Protein AF-A0A150G7B5-F1 (afdb_monomer_lite)

pLDDT: mean 77.83, std 23.96, range [27.83, 98.5]

Sequence (349 aa):
MTTLYPPGYVVLAESHPAGSPLPASVLSRITSVTASMSELVHKVAMICPLNVKRLLATNMEVHAMVPVPDQHWARVLAVLTLSEQQRKDLLGARERFLAKFETVVQ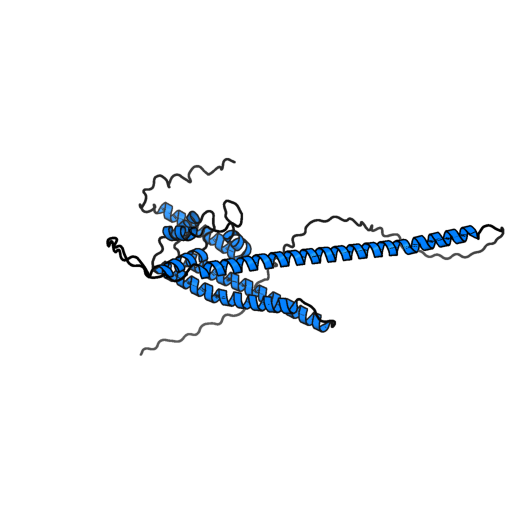ERTALVSALSQQAIPRYRVYADICSSSLAAHEAGDRLRANLQREHNINMEFVVFVFRGVLDLLQIAKAAVHSYPYYPDVLAMSNVLHAQTAGGGGGATGGSSTPQPSVSGGAPPASQAQQQQQQQQQQLMSALQQQQQQQLQQMQQQQHQQQQMQQQMQLQQLSPQAQQQMQQQQQMQFGGSGGILAGTASGGMCTPATASPGMYGMGSGGGGMMGMGGGAYGGGMYGGGGTPSMMDSGMMDG

Structure (mmCIF, N/CA/C/O backbone):
data_AF-A0A150G7B5-F1
#
_entry.id   AF-A0A150G7B5-F1
#
loop_
_atom_site.group_PDB
_atom_site.id
_atom_site.type_symbol
_atom_site.label_atom_id
_atom_site.label_alt_id
_atom_site.label_comp_id
_atom_site.label_asym_id
_atom_site.label_entity_id
_atom_site.label_seq_id
_atom_site.pdbx_PDB_ins_code
_atom_site.Cartn_x
_atom_site.Cartn_y
_atom_site.Cartn_z
_atom_site.occupancy
_atom_site.B_iso_or_equiv
_atom_site.auth_seq_id
_atom_site.auth_comp_id
_atom_site.auth_asym_id
_atom_site.auth_atom_id
_atom_site.pdbx_PDB_model_num
ATOM 1 N N . MET A 1 1 ? 4.380 -26.311 24.711 1.00 38.53 1 MET A N 1
ATOM 2 C CA . MET A 1 1 ? 4.663 -24.861 24.730 1.00 38.53 1 MET A CA 1
ATOM 3 C C . MET A 1 1 ? 3.626 -24.199 25.619 1.00 38.53 1 MET A C 1
ATOM 5 O O . MET A 1 1 ? 2.545 -23.869 25.160 1.00 38.53 1 MET A O 1
ATOM 9 N N . THR A 1 2 ? 3.919 -24.111 26.911 1.00 39.09 2 THR A N 1
ATOM 10 C CA . THR A 1 2 ? 3.062 -23.477 27.917 1.00 39.09 2 THR A CA 1
ATOM 11 C C . THR A 1 2 ? 3.557 -22.045 28.036 1.00 39.09 2 THR A C 1
ATOM 13 O O . THR A 1 2 ? 4.629 -21.800 28.586 1.00 39.09 2 THR A O 1
ATOM 16 N N . THR A 1 3 ? 2.866 -21.107 27.400 1.00 48.19 3 THR A N 1
ATOM 17 C CA . THR A 1 3 ? 3.223 -19.688 27.432 1.00 48.19 3 THR A CA 1
ATOM 18 C C . THR A 1 3 ? 3.099 -19.167 28.861 1.00 48.19 3 THR A C 1
ATOM 20 O O . THR A 1 3 ? 1.995 -19.009 29.381 1.00 48.19 3 THR A O 1
ATOM 23 N N . LEU A 1 4 ? 4.251 -18.924 29.490 1.00 39.84 4 LEU A N 1
ATOM 24 C CA . LEU A 1 4 ? 4.419 -18.159 30.723 1.00 39.84 4 LEU A CA 1
ATOM 25 C C . LEU A 1 4 ? 3.981 -16.711 30.468 1.00 39.84 4 LEU A C 1
ATOM 27 O O . LEU A 1 4 ? 4.803 -15.833 30.216 1.00 39.84 4 LEU A O 1
ATOM 31 N N . TYR A 1 5 ? 2.676 -16.458 30.502 1.00 39.34 5 TYR A N 1
ATOM 32 C CA . TYR A 1 5 ? 2.191 -15.101 30.693 1.00 39.34 5 TYR A CA 1
ATOM 33 C C . TYR A 1 5 ? 2.388 -14.741 32.168 1.00 39.34 5 TYR A C 1
ATOM 35 O O . TYR A 1 5 ? 2.036 -15.547 33.034 1.00 39.34 5 TYR A O 1
ATOM 43 N N . PRO A 1 6 ? 2.961 -13.568 32.484 1.00 49.88 6 PRO A N 1
ATOM 44 C CA . PRO A 1 6 ? 3.069 -13.124 33.864 1.00 49.88 6 PRO A CA 1
ATOM 45 C C . PRO A 1 6 ? 1.668 -13.145 34.510 1.00 49.88 6 PRO A C 1
ATOM 47 O O . PRO A 1 6 ? 0.726 -12.591 33.928 1.00 49.88 6 PRO A O 1
ATOM 50 N N . PRO A 1 7 ? 1.503 -13.798 35.675 1.00 46.09 7 PRO A N 1
ATOM 51 C CA . PRO A 1 7 ? 0.215 -13.917 36.346 1.00 46.09 7 PRO A CA 1
ATOM 52 C C . PRO A 1 7 ? -0.244 -12.519 36.773 1.00 46.09 7 PRO A C 1
ATOM 54 O O . PRO A 1 7 ? 0.309 -11.929 37.695 1.00 46.09 7 PRO A O 1
ATOM 57 N N . GLY A 1 8 ? -1.211 -11.952 36.049 1.00 52.38 8 GLY A N 1
ATOM 58 C CA . GLY A 1 8 ? -1.775 -10.636 36.371 1.00 52.38 8 GLY A CA 1
ATOM 59 C C . GLY A 1 8 ? -2.343 -9.826 35.203 1.00 52.38 8 GLY A C 1
ATOM 60 O O . GLY A 1 8 ? -2.904 -8.762 35.444 1.00 52.38 8 GLY A O 1
ATOM 61 N N . TYR A 1 9 ? -2.221 -10.279 33.949 1.00 51.38 9 TYR A N 1
ATOM 62 C CA . TYR A 1 9 ? -2.592 -9.446 32.793 1.00 51.38 9 TYR A CA 1
ATOM 63 C C . TYR A 1 9 ? -4.010 -9.639 32.220 1.00 51.38 9 TYR A C 1
ATOM 65 O O . TYR A 1 9 ? -4.431 -8.800 31.430 1.00 51.38 9 TYR A O 1
ATOM 73 N N . VAL A 1 10 ? -4.772 -10.675 32.597 1.00 47.91 10 VAL A N 1
ATOM 74 C CA . VAL A 1 10 ? -6.022 -11.033 31.881 1.00 47.91 10 VAL A CA 1
ATOM 75 C C . VAL A 1 10 ? -7.180 -11.381 32.829 1.00 47.91 10 VAL A C 1
ATOM 77 O O . VAL A 1 10 ? -7.808 -12.419 32.693 1.00 47.91 10 VAL A O 1
ATOM 80 N N . VAL A 1 11 ? -7.478 -10.530 33.817 1.00 52.06 11 VAL A N 1
ATOM 81 C CA . VAL A 1 11 ? -8.695 -10.686 34.655 1.00 52.06 11 VAL A CA 1
ATOM 82 C C . VAL A 1 11 ? -9.396 -9.341 34.891 1.00 52.06 11 VAL A C 1
ATOM 84 O O . VAL A 1 11 ? -9.854 -9.037 35.985 1.00 52.06 11 VAL A O 1
ATOM 87 N N . LEU A 1 12 ? -9.435 -8.473 33.876 1.00 53.25 12 LEU A N 1
ATOM 88 C CA . LEU A 1 12 ? -10.250 -7.246 33.928 1.00 53.25 12 LEU A CA 1
ATOM 89 C C . LEU A 1 12 ? -11.417 -7.252 32.934 1.00 53.25 12 LEU A C 1
ATOM 91 O O . LEU A 1 12 ? -12.330 -6.450 33.085 1.00 53.25 12 LEU A O 1
ATOM 95 N N . ALA A 1 13 ? -11.411 -8.136 31.931 1.00 55.09 13 ALA A N 1
ATOM 96 C CA . ALA A 1 13 ? -12.434 -8.121 30.885 1.00 55.09 13 ALA A CA 1
ATOM 97 C C . ALA A 1 13 ? -13.737 -8.826 31.297 1.00 55.09 13 ALA A C 1
ATOM 99 O O . ALA A 1 13 ? -14.807 -8.373 30.913 1.00 55.09 13 ALA A O 1
ATOM 100 N N . GLU A 1 14 ? -13.672 -9.898 32.091 1.00 57.34 14 GLU A N 1
ATOM 101 C CA . GLU A 1 14 ? -14.868 -10.701 32.403 1.00 57.34 14 GLU A CA 1
ATOM 102 C C . GLU A 1 14 ? -15.791 -10.058 33.449 1.00 57.34 14 GLU A C 1
ATOM 104 O O . GLU A 1 14 ? -16.978 -10.363 33.494 1.00 57.34 14 GLU A O 1
ATOM 109 N N . SER A 1 15 ? -15.274 -9.148 34.276 1.00 71.38 15 SER A N 1
ATOM 110 C CA . SER A 1 15 ? -16.016 -8.534 35.385 1.00 71.38 15 SER A CA 1
ATOM 111 C C . SER A 1 15 ? -16.484 -7.101 35.117 1.00 71.38 15 SER A C 1
ATOM 113 O O . SER A 1 15 ? -17.143 -6.508 35.972 1.00 71.38 15 SER A O 1
ATOM 115 N N . HIS A 1 16 ? -16.178 -6.527 33.948 1.00 77.94 16 HIS A N 1
ATOM 116 C CA . HIS A 1 16 ? -16.616 -5.177 33.602 1.00 77.94 16 HIS A CA 1
ATOM 117 C C . HIS A 1 16 ? -17.993 -5.212 32.913 1.00 77.94 16 HIS A C 1
ATOM 119 O O . HIS A 1 16 ? -18.126 -5.865 31.877 1.00 77.94 16 HIS A O 1
ATOM 125 N N . PRO A 1 17 ? -19.021 -4.507 33.429 1.00 84.50 17 PRO A N 1
ATOM 126 C CA . PRO A 1 17 ? -20.334 -4.463 32.793 1.00 84.50 17 PRO A CA 1
ATOM 127 C C . PRO A 1 17 ? -20.237 -3.978 31.343 1.00 84.50 17 PRO A C 1
ATOM 129 O O . PRO A 1 17 ? -19.504 -3.031 31.034 1.00 84.50 17 PRO A O 1
ATOM 132 N N . ALA A 1 18 ? -21.001 -4.600 30.446 1.00 83.69 18 ALA A N 1
ATOM 133 C CA . ALA A 1 18 ? -21.123 -4.115 29.079 1.00 83.69 18 ALA A CA 1
ATOM 134 C C . ALA A 1 18 ? -21.740 -2.706 29.092 1.00 83.69 18 ALA A C 1
ATOM 136 O O . ALA A 1 18 ? -22.834 -2.502 29.614 1.00 83.69 18 ALA A O 1
ATOM 137 N N . GLY A 1 19 ? -21.027 -1.730 28.528 1.00 83.94 19 GLY A N 1
ATOM 138 C CA . GLY A 1 19 ? -21.497 -0.348 28.399 1.00 83.94 19 GLY A CA 1
ATOM 139 C C . GLY A 1 19 ? -21.115 0.599 29.539 1.00 83.94 19 GLY A C 1
ATOM 140 O O . GLY A 1 19 ? -21.307 1.804 29.379 1.00 83.94 19 GLY A O 1
ATOM 141 N N . SER A 1 20 ? -20.532 0.128 30.649 1.00 90.62 20 SER A N 1
ATOM 142 C CA . SER A 1 20 ? -19.944 1.063 31.616 1.00 90.62 20 SER A CA 1
ATOM 143 C C . SER A 1 20 ? -18.647 1.677 31.059 1.00 90.62 20 SER A C 1
ATOM 145 O O . SER A 1 20 ? -17.926 1.024 30.295 1.00 90.62 20 SER A O 1
ATOM 147 N N . PRO A 1 21 ? -18.327 2.939 31.402 1.00 91.50 21 PRO A N 1
ATOM 148 C CA . PRO A 1 21 ? -17.067 3.554 31.002 1.00 91.50 21 PRO A CA 1
ATOM 149 C C . PRO A 1 21 ? -15.888 2.841 31.672 1.00 91.50 21 PRO A C 1
ATOM 151 O O . PRO A 1 21 ? -15.974 2.442 32.833 1.00 91.50 21 PRO A O 1
ATOM 154 N N . LEU A 1 22 ? -14.778 2.697 30.943 1.00 90.19 22 LEU A N 1
ATOM 155 C CA . LEU A 1 22 ? -13.551 2.105 31.479 1.00 90.19 22 LEU A CA 1
ATOM 156 C C . LEU A 1 22 ? -12.980 2.967 32.621 1.00 90.19 22 LEU A C 1
ATOM 158 O O . LEU A 1 22 ? -13.017 4.199 32.525 1.00 90.19 22 LEU A O 1
ATOM 162 N N . PRO A 1 23 ? -12.367 2.364 33.659 1.00 92.94 23 PRO A N 1
ATOM 163 C CA . PRO A 1 23 ? -11.656 3.118 34.683 1.00 92.94 23 PRO A CA 1
ATOM 164 C C . PRO A 1 23 ? -10.549 3.987 34.070 1.00 92.94 23 PRO A C 1
ATOM 166 O O . PRO A 1 23 ? -9.820 3.544 33.177 1.00 92.94 23 PRO A O 1
ATOM 169 N N . ALA A 1 24 ? -10.364 5.204 34.589 1.00 93.44 24 ALA A N 1
ATOM 170 C CA . ALA A 1 24 ? -9.396 6.166 34.052 1.00 93.44 24 ALA A CA 1
ATOM 171 C C . ALA A 1 24 ? -7.951 5.626 34.010 1.00 93.44 24 ALA A C 1
ATOM 173 O O . ALA A 1 24 ? -7.206 5.906 33.072 1.00 93.44 24 ALA A O 1
ATOM 174 N N . SER A 1 25 ? -7.561 4.804 34.990 1.00 93.12 25 SER A N 1
ATOM 175 C CA . SER A 1 25 ? -6.245 4.153 35.034 1.00 93.12 25 SER A CA 1
ATOM 176 C C . SER A 1 25 ? -6.039 3.159 33.885 1.00 93.12 25 SER A C 1
ATOM 178 O O . SER A 1 25 ? -4.963 3.113 33.288 1.00 93.12 25 SER A O 1
ATOM 180 N N . VAL A 1 26 ? -7.079 2.397 33.536 1.00 91.94 26 VAL A N 1
ATOM 181 C CA . VAL A 1 26 ? -7.062 1.447 32.416 1.00 91.94 26 VAL A CA 1
ATOM 182 C C . VAL A 1 26 ? -6.995 2.203 31.095 1.00 91.94 26 VAL A C 1
ATOM 184 O O . VAL A 1 26 ? -6.154 1.884 30.255 1.00 91.94 26 VAL A O 1
ATOM 187 N N . LEU A 1 27 ? -7.818 3.242 30.935 1.00 93.88 27 LEU A N 1
ATOM 188 C CA . LEU A 1 27 ? -7.813 4.079 29.737 1.00 93.88 27 LEU A CA 1
ATOM 189 C C . LEU A 1 27 ? -6.444 4.739 29.515 1.00 93.88 27 LEU A C 1
ATOM 191 O O . LEU A 1 27 ? -5.901 4.663 28.417 1.00 93.88 27 LEU A O 1
ATOM 195 N N . SER A 1 28 ? -5.850 5.319 30.561 1.00 95.00 28 SER A N 1
ATOM 196 C CA . SER A 1 28 ? -4.508 5.915 30.505 1.00 95.00 28 SER A CA 1
ATOM 197 C C . SER A 1 28 ? -3.453 4.908 30.037 1.00 95.00 28 SER A C 1
ATOM 199 O O . SER A 1 28 ? -2.643 5.195 29.151 1.00 95.00 28 SER A O 1
ATOM 201 N N . ARG A 1 29 ? -3.513 3.677 30.556 1.00 95.50 29 ARG A N 1
ATOM 202 C CA . ARG A 1 29 ? -2.599 2.604 30.160 1.00 95.50 29 ARG A CA 1
ATOM 203 C C . ARG A 1 29 ? -2.781 2.179 28.703 1.00 95.50 29 ARG A C 1
ATOM 205 O O . ARG A 1 29 ? -1.783 2.040 28.001 1.00 95.50 29 ARG A O 1
ATOM 212 N N . ILE A 1 30 ? -4.022 1.991 28.244 1.00 95.06 30 ILE A N 1
ATOM 213 C CA . ILE A 1 30 ? -4.321 1.653 26.841 1.00 95.06 30 ILE A CA 1
ATOM 214 C C . ILE A 1 30 ? -3.757 2.734 25.919 1.00 95.06 30 ILE A C 1
ATOM 216 O O . ILE A 1 30 ? -3.039 2.423 24.971 1.00 95.06 30 ILE A O 1
ATOM 220 N N . THR A 1 31 ? -4.022 3.999 26.237 1.00 95.19 31 THR A N 1
ATOM 221 C CA . THR A 1 31 ? -3.536 5.161 25.490 1.00 95.19 31 THR A CA 1
ATOM 222 C C . THR A 1 31 ? -2.006 5.190 25.423 1.00 95.19 31 THR A C 1
ATOM 224 O O . THR A 1 31 ? -1.444 5.337 24.340 1.00 95.19 31 THR A O 1
ATOM 227 N N . SER A 1 32 ? -1.318 4.973 26.549 1.00 96.75 32 SER A N 1
ATOM 228 C CA . SER A 1 32 ? 0.152 4.952 26.619 1.00 96.75 32 SER A CA 1
ATOM 229 C C . SER A 1 32 ? 0.781 3.820 25.793 1.00 96.75 32 SER A C 1
ATOM 231 O O . SER A 1 32 ? 1.718 4.055 25.021 1.00 96.75 32 SER A O 1
ATOM 233 N N . VAL A 1 33 ? 0.241 2.600 25.899 1.00 96.56 33 VAL A N 1
ATOM 234 C CA . VAL A 1 33 ? 0.720 1.445 25.121 1.00 96.56 33 VAL A CA 1
ATOM 235 C C . VAL A 1 33 ? 0.455 1.657 23.631 1.00 96.56 33 VAL A C 1
ATOM 237 O O . VAL A 1 33 ? 1.335 1.415 22.806 1.00 96.56 33 VAL A O 1
ATOM 240 N N . THR A 1 34 ? -0.724 2.169 23.280 1.00 96.50 34 THR A N 1
ATOM 241 C CA . THR A 1 34 ? -1.108 2.409 21.884 1.00 96.50 34 THR A CA 1
ATOM 242 C C . THR A 1 34 ? -0.267 3.508 21.245 1.00 96.50 34 THR A C 1
ATOM 244 O O . THR A 1 34 ? 0.141 3.367 20.092 1.00 96.50 34 THR A O 1
ATOM 247 N N . ALA A 1 35 ? 0.060 4.567 21.990 1.00 96.44 35 ALA A N 1
ATOM 248 C CA . ALA A 1 35 ? 0.975 5.606 21.532 1.00 96.44 35 ALA A CA 1
ATOM 249 C C . ALA A 1 35 ? 2.375 5.033 21.251 1.00 96.44 35 ALA A C 1
ATOM 251 O O . ALA A 1 35 ? 2.902 5.224 20.155 1.00 96.44 35 ALA A O 1
ATOM 252 N N . SER A 1 36 ? 2.927 4.253 22.189 1.00 96.81 36 SER A N 1
ATOM 253 C CA . SER A 1 36 ? 4.234 3.592 22.035 1.00 96.81 36 SER A CA 1
ATOM 254 C C . SER A 1 36 ? 4.265 2.634 20.836 1.00 96.81 36 SER A C 1
ATOM 256 O O . SER A 1 36 ? 5.199 2.657 20.034 1.00 96.81 36 SER A O 1
ATOM 258 N N . MET A 1 37 ? 3.220 1.816 20.673 1.00 96.00 37 MET A N 1
ATOM 259 C CA . MET A 1 37 ? 3.070 0.912 19.530 1.00 96.00 37 MET A CA 1
ATOM 260 C C . MET A 1 37 ? 3.006 1.691 18.211 1.00 96.00 37 MET A C 1
ATOM 262 O O . MET A 1 37 ? 3.705 1.348 17.260 1.00 96.00 37 MET A O 1
ATOM 266 N N . SER A 1 38 ? 2.193 2.748 18.155 1.00 94.94 38 SER A N 1
ATOM 267 C CA . SER A 1 38 ? 2.024 3.571 16.952 1.00 94.94 38 SER A CA 1
ATOM 268 C C . SER A 1 38 ? 3.326 4.267 16.562 1.00 94.94 38 SER A C 1
ATOM 270 O O . SER A 1 38 ? 3.663 4.333 15.381 1.00 94.94 38 SER A O 1
ATOM 272 N N . GLU A 1 39 ? 4.092 4.753 17.542 1.00 95.81 39 GLU A N 1
ATOM 273 C CA . GLU A 1 39 ? 5.416 5.329 17.311 1.00 95.81 39 GLU A CA 1
ATOM 274 C C . GLU A 1 39 ? 6.398 4.292 16.754 1.00 95.81 39 GLU A C 1
ATOM 276 O O . GLU A 1 39 ? 7.088 4.570 15.770 1.00 95.81 39 GLU A O 1
ATOM 281 N N . LEU A 1 40 ? 6.441 3.091 17.338 1.00 95.69 40 LEU A N 1
ATOM 282 C CA . LEU A 1 40 ? 7.311 2.014 16.872 1.00 95.69 40 LEU A CA 1
ATOM 283 C C . LEU A 1 40 ? 6.970 1.600 15.437 1.00 95.69 40 LEU A C 1
ATOM 285 O O . LEU A 1 40 ? 7.863 1.543 14.592 1.00 95.69 40 LEU A O 1
ATOM 289 N N . VAL A 1 41 ? 5.690 1.357 15.141 1.00 93.94 41 VAL A N 1
ATOM 290 C CA . VAL A 1 41 ? 5.259 0.997 13.783 1.00 93.94 41 VAL A CA 1
ATOM 291 C C . VAL A 1 41 ? 5.600 2.109 12.799 1.00 93.94 41 VAL A C 1
ATOM 293 O O . VAL A 1 41 ? 6.121 1.826 11.723 1.00 93.94 41 VAL A O 1
ATOM 296 N N . HIS A 1 42 ? 5.358 3.369 13.164 1.00 94.38 42 HIS A N 1
ATOM 297 C CA . HIS A 1 42 ? 5.690 4.500 12.307 1.00 94.38 42 HIS A CA 1
ATOM 298 C C . HIS A 1 42 ? 7.193 4.552 11.993 1.00 94.38 42 HIS A C 1
ATOM 300 O O . HIS A 1 42 ? 7.567 4.683 10.830 1.00 94.38 42 HIS A O 1
ATOM 306 N N . LYS A 1 43 ? 8.065 4.365 12.994 1.00 95.06 43 LYS A N 1
ATOM 307 C CA . LYS A 1 43 ? 9.522 4.286 12.783 1.00 95.06 43 LYS A CA 1
ATOM 308 C C . LYS A 1 43 ? 9.900 3.133 11.850 1.00 95.06 43 LYS A C 1
ATOM 310 O O . LYS A 1 43 ? 10.679 3.333 10.922 1.00 95.06 43 LYS A O 1
ATOM 315 N N . VAL A 1 44 ? 9.319 1.947 12.045 1.00 94.38 44 VAL A N 1
ATOM 316 C CA . VAL A 1 44 ? 9.557 0.790 11.164 1.00 94.38 44 VAL A CA 1
ATOM 317 C C . VAL A 1 44 ? 9.088 1.076 9.737 1.00 94.38 44 VAL A C 1
ATOM 319 O O . VAL A 1 44 ? 9.781 0.705 8.793 1.00 94.38 44 VAL A O 1
ATOM 322 N N . ALA A 1 45 ? 7.964 1.771 9.564 1.00 94.06 45 ALA A N 1
ATOM 323 C CA . ALA A 1 45 ? 7.450 2.153 8.253 1.00 94.06 45 ALA A CA 1
ATOM 324 C C . ALA A 1 45 ? 8.392 3.096 7.502 1.00 94.06 45 ALA A C 1
ATOM 326 O O . ALA A 1 45 ? 8.582 2.913 6.303 1.00 94.06 45 ALA A O 1
ATOM 327 N N . MET A 1 46 ? 9.018 4.038 8.214 1.00 93.62 46 MET A N 1
ATOM 328 C CA . MET A 1 46 ? 9.977 4.987 7.642 1.00 93.62 46 MET A CA 1
ATOM 329 C C . MET A 1 46 ? 11.321 4.341 7.275 1.00 93.62 46 MET A C 1
ATOM 331 O O . MET A 1 46 ? 11.951 4.751 6.306 1.00 93.62 46 MET A O 1
ATOM 335 N N . ILE A 1 47 ? 11.775 3.342 8.041 1.00 95.19 47 ILE A N 1
ATOM 336 C CA . ILE A 1 47 ? 13.084 2.696 7.832 1.00 95.19 47 ILE A CA 1
ATOM 337 C C . ILE A 1 47 ? 12.976 1.525 6.843 1.00 95.19 47 ILE A C 1
ATOM 339 O O . ILE A 1 47 ? 13.846 1.330 5.997 1.00 95.19 47 ILE A O 1
ATOM 343 N N . CYS A 1 48 ? 11.904 0.737 6.940 1.00 94.81 48 CYS A N 1
ATOM 344 C CA . CYS A 1 48 ? 11.732 -0.534 6.239 1.00 94.81 48 CYS A CA 1
ATOM 345 C C . CYS A 1 48 ? 10.346 -0.618 5.567 1.00 94.81 48 CYS A C 1
ATOM 347 O O . CYS A 1 48 ? 9.522 -1.456 5.958 1.00 94.81 48 CYS A O 1
ATOM 349 N N . PRO A 1 49 ? 10.072 0.180 4.516 1.00 93.62 49 PRO A N 1
ATOM 350 C CA . PRO A 1 49 ? 8.751 0.252 3.882 1.00 93.62 49 PRO A CA 1
ATOM 351 C C . PRO A 1 49 ? 8.244 -1.105 3.375 1.00 93.62 49 PRO A C 1
ATOM 353 O O . PRO A 1 49 ? 7.055 -1.413 3.465 1.00 93.62 49 PRO A O 1
ATOM 356 N N . LEU A 1 50 ? 9.148 -1.958 2.882 1.00 92.88 50 LEU A N 1
ATOM 357 C CA . LEU A 1 50 ? 8.807 -3.306 2.421 1.00 92.88 50 LEU A CA 1
ATOM 358 C C . LEU A 1 50 ? 8.303 -4.209 3.551 1.00 92.88 50 LEU A C 1
ATOM 360 O O . LEU A 1 50 ? 7.397 -5.009 3.326 1.00 92.88 50 LEU A O 1
ATOM 364 N N . ASN A 1 51 ? 8.849 -4.081 4.762 1.00 93.25 51 ASN A N 1
ATOM 365 C CA . ASN A 1 51 ? 8.410 -4.896 5.894 1.00 93.25 51 ASN A CA 1
ATOM 366 C C . ASN A 1 51 ? 7.003 -4.501 6.345 1.00 93.25 51 ASN A C 1
ATOM 368 O O . ASN A 1 51 ? 6.215 -5.379 6.679 1.00 93.25 51 ASN A O 1
ATOM 372 N N . VAL A 1 52 ? 6.652 -3.215 6.274 1.00 93.06 52 VAL A N 1
ATOM 373 C CA . VAL A 1 52 ? 5.284 -2.765 6.570 1.00 93.06 52 VAL A CA 1
ATOM 374 C C . VAL A 1 52 ? 4.299 -3.213 5.497 1.00 93.06 52 VAL A C 1
ATOM 376 O O . VAL A 1 52 ? 3.227 -3.705 5.834 1.00 93.06 52 VAL A O 1
ATOM 379 N N . LYS A 1 53 ? 4.671 -3.156 4.212 1.00 93.56 53 LYS A N 1
ATOM 380 C CA . LYS A 1 53 ? 3.841 -3.728 3.135 1.00 93.56 53 LYS A CA 1
ATOM 381 C C . LYS A 1 53 ? 3.609 -5.230 3.328 1.00 93.56 53 LYS A C 1
ATOM 383 O O . LYS A 1 53 ? 2.493 -5.704 3.145 1.00 93.56 53 LYS A O 1
ATOM 388 N N . ARG A 1 54 ? 4.641 -5.978 3.739 1.00 94.94 54 ARG A N 1
ATOM 389 C CA . ARG A 1 54 ? 4.503 -7.402 4.087 1.00 94.94 54 ARG A CA 1
ATOM 390 C C . ARG A 1 54 ? 3.580 -7.600 5.282 1.00 94.94 54 ARG A C 1
ATOM 392 O O . ARG A 1 54 ? 2.709 -8.454 5.200 1.00 94.94 54 ARG A O 1
ATOM 399 N N . LEU A 1 55 ? 3.736 -6.812 6.345 1.00 94.19 55 LEU A N 1
ATOM 400 C CA . LEU A 1 55 ? 2.873 -6.872 7.526 1.00 94.19 55 LEU A CA 1
ATOM 401 C C . LEU A 1 55 ? 1.399 -6.648 7.159 1.00 94.19 55 LEU A C 1
ATOM 403 O O . LEU A 1 55 ? 0.558 -7.438 7.566 1.00 94.19 55 LEU A O 1
ATOM 407 N N . LEU A 1 56 ? 1.105 -5.636 6.335 1.00 94.44 56 LEU A N 1
ATOM 408 C CA . LEU A 1 56 ? -0.250 -5.344 5.846 1.00 94.44 56 LEU A CA 1
ATOM 409 C C . LEU A 1 56 ? -0.856 -6.498 5.034 1.00 94.44 56 LEU A C 1
ATOM 411 O O . LEU A 1 56 ? -2.053 -6.746 5.118 1.00 94.44 56 LEU A O 1
ATOM 415 N N . ALA A 1 57 ? -0.034 -7.216 4.267 1.00 95.31 57 ALA A N 1
ATOM 416 C CA . ALA A 1 57 ? -0.475 -8.340 3.444 1.00 95.31 57 ALA A CA 1
ATOM 417 C C . ALA A 1 57 ? -0.494 -9.691 4.185 1.00 95.31 57 ALA A C 1
ATOM 419 O O . ALA A 1 57 ? -0.935 -10.686 3.612 1.00 95.31 57 ALA A O 1
ATOM 420 N N . THR A 1 58 ? 0.022 -9.763 5.416 1.00 97.25 58 THR A N 1
ATOM 421 C CA . THR A 1 58 ? 0.213 -11.024 6.143 1.00 97.25 58 THR A CA 1
ATOM 422 C C . THR A 1 58 ? -0.878 -11.209 7.184 1.00 97.25 58 THR A C 1
ATOM 424 O O . THR A 1 58 ? -1.077 -10.369 8.058 1.00 97.25 58 THR A O 1
ATOM 427 N N . ASN A 1 59 ? -1.541 -12.360 7.144 1.00 97.81 59 ASN A N 1
ATOM 428 C CA . ASN A 1 59 ? -2.322 -12.828 8.275 1.00 97.81 59 ASN A CA 1
ATOM 429 C C . ASN A 1 59 ? -1.345 -13.245 9.389 1.00 97.81 59 ASN A C 1
ATOM 431 O O . ASN A 1 59 ? -0.520 -14.139 9.200 1.00 97.81 59 ASN A O 1
ATOM 435 N N . MET A 1 60 ? -1.410 -12.564 10.531 1.00 96.94 60 MET A N 1
ATOM 436 C CA . MET A 1 60 ? -0.459 -12.702 11.637 1.00 96.94 60 MET A CA 1
ATOM 437 C C . MET A 1 60 ? -0.586 -14.029 12.391 1.00 96.94 60 MET A C 1
ATOM 439 O O . MET A 1 60 ? 0.329 -14.373 13.130 1.00 96.94 60 MET A O 1
ATOM 443 N N . GLU A 1 61 ? -1.690 -14.759 12.220 1.00 96.50 61 GLU A N 1
ATOM 444 C CA . GLU A 1 61 ? -1.914 -16.064 12.848 1.00 96.50 61 GLU A CA 1
ATOM 445 C C . GLU A 1 61 ? -1.306 -17.197 12.016 1.00 96.50 61 GLU A C 1
ATOM 447 O O . GLU A 1 61 ? -0.602 -18.050 12.550 1.00 96.50 61 GLU A O 1
ATOM 452 N N . VAL A 1 62 ? -1.517 -17.184 10.695 1.00 97.06 62 VAL A N 1
ATOM 453 C CA . VAL A 1 62 ? -0.976 -18.222 9.794 1.00 97.06 62 VAL A CA 1
ATOM 454 C C . VAL A 1 62 ? 0.370 -17.858 9.164 1.00 97.06 62 VAL A C 1
ATOM 456 O O . VAL A 1 62 ? 0.963 -18.676 8.467 1.00 97.06 62 VAL A O 1
ATOM 459 N N . HIS A 1 63 ? 0.850 -16.629 9.374 1.00 95.69 63 HIS A N 1
ATOM 460 C CA . HIS A 1 63 ? 2.085 -16.088 8.795 1.00 95.69 63 HIS A CA 1
ATOM 461 C C . HIS A 1 63 ? 2.168 -16.212 7.262 1.00 95.69 63 HIS A C 1
ATOM 463 O O . HIS A 1 63 ? 3.241 -16.409 6.692 1.00 95.69 63 HIS A O 1
ATOM 469 N N . ALA A 1 64 ? 1.026 -16.071 6.587 1.00 96.44 64 ALA A N 1
ATOM 470 C CA . ALA A 1 64 ? 0.903 -16.181 5.139 1.00 96.44 64 ALA A CA 1
ATOM 471 C C . ALA A 1 64 ? 0.037 -15.054 4.565 1.00 96.44 64 ALA A C 1
ATOM 473 O O . ALA A 1 64 ? -0.757 -14.430 5.275 1.00 96.44 64 ALA A O 1
ATOM 474 N N . MET A 1 65 ? 0.180 -14.802 3.263 1.00 96.06 65 MET A N 1
ATOM 475 C CA . MET A 1 65 ? -0.694 -13.879 2.542 1.00 96.06 65 MET A CA 1
ATOM 476 C C . MET A 1 65 ? -2.051 -14.542 2.324 1.00 96.06 65 MET A C 1
ATOM 478 O O . MET A 1 65 ? -2.186 -15.436 1.491 1.00 96.06 65 MET A O 1
ATOM 482 N N . VAL A 1 66 ? -3.043 -14.110 3.097 1.00 94.94 66 VAL A N 1
ATOM 483 C CA . VAL A 1 66 ? -4.419 -14.608 3.027 1.00 94.94 66 VAL A CA 1
ATOM 484 C C . VAL A 1 66 ? -5.331 -13.427 2.710 1.00 94.94 66 VAL A C 1
ATOM 486 O O . VAL A 1 66 ? -5.201 -12.388 3.363 1.00 94.94 66 VAL A O 1
ATOM 489 N N . PRO A 1 67 ? -6.242 -13.547 1.726 1.00 94.50 67 PRO A N 1
ATOM 490 C CA . PRO A 1 67 ? -7.192 -12.485 1.431 1.00 94.50 67 PRO A CA 1
ATOM 491 C C . PRO A 1 67 ? -8.080 -12.207 2.648 1.00 94.50 67 PRO A C 1
ATOM 493 O O . PRO A 1 67 ? -8.592 -13.124 3.292 1.00 94.50 67 PRO A O 1
ATOM 496 N N . VAL A 1 68 ? -8.272 -10.925 2.950 1.00 96.50 68 VAL A N 1
ATOM 497 C CA . VAL A 1 68 ? -9.143 -10.493 4.044 1.00 96.50 68 VAL A CA 1
ATOM 498 C C . VAL A 1 68 ? -10.607 -10.717 3.638 1.00 96.50 68 VAL A C 1
ATOM 500 O O . VAL A 1 68 ? -10.983 -10.297 2.546 1.00 96.50 68 VAL A O 1
ATOM 503 N N . PRO A 1 69 ? -11.459 -11.327 4.483 1.00 96.88 69 PRO A N 1
ATOM 504 C CA . PRO A 1 69 ? -12.881 -11.481 4.176 1.00 96.88 69 PRO A CA 1
ATOM 505 C C . PRO A 1 69 ? -13.588 -10.132 3.969 1.00 96.88 69 PRO A C 1
ATOM 507 O O . PRO A 1 69 ? -13.398 -9.219 4.774 1.00 96.88 69 PRO A O 1
ATOM 510 N N . ASP A 1 70 ? -14.484 -10.034 2.982 1.00 90.38 70 ASP A N 1
ATOM 511 C CA . ASP A 1 70 ? -15.144 -8.776 2.575 1.00 90.38 70 ASP A CA 1
ATOM 512 C C . ASP A 1 70 ? -15.820 -8.015 3.731 1.00 90.38 70 ASP A C 1
ATOM 514 O O . ASP A 1 70 ? -15.790 -6.787 3.807 1.00 90.38 70 ASP A O 1
ATOM 518 N N . GLN A 1 71 ? -16.410 -8.742 4.683 1.00 96.88 71 GLN A N 1
ATOM 519 C CA . GLN A 1 71 ? -17.119 -8.154 5.824 1.00 96.88 71 GLN A CA 1
ATOM 520 C C . GLN A 1 71 ? -16.203 -7.741 6.986 1.00 96.88 71 GLN A C 1
ATOM 522 O O . GLN A 1 71 ? -16.674 -7.134 7.949 1.00 96.88 71 GLN A O 1
ATOM 527 N N . HIS A 1 72 ? -14.918 -8.099 6.951 1.00 98.06 72 HIS A N 1
ATOM 528 C CA . HIS A 1 72 ? -14.004 -7.904 8.076 1.00 98.06 72 HIS A CA 1
ATOM 529 C C . HIS A 1 72 ? -13.888 -6.422 8.454 1.00 98.06 72 HIS A C 1
ATOM 531 O O . HIS A 1 72 ? -14.201 -6.047 9.584 1.00 98.06 72 HIS A O 1
ATOM 537 N N . TRP A 1 73 ? -13.553 -5.562 7.489 1.00 98.44 73 TRP A N 1
ATOM 538 C CA . TRP A 1 73 ? -13.376 -4.127 7.731 1.00 98.44 73 TRP A CA 1
ATOM 539 C C . TRP A 1 73 ? -14.679 -3.409 8.097 1.00 98.44 73 TRP A C 1
ATOM 541 O O . TRP A 1 73 ? -14.655 -2.462 8.879 1.00 98.44 73 TRP A O 1
ATOM 551 N N . ALA A 1 74 ? -15.828 -3.893 7.612 1.00 97.69 74 ALA A N 1
ATOM 552 C CA . ALA A 1 74 ? -17.136 -3.382 8.021 1.00 97.69 74 ALA A CA 1
ATOM 553 C C . ALA A 1 74 ? -17.406 -3.626 9.514 1.00 97.69 74 ALA A C 1
ATOM 555 O O . ALA A 1 74 ? -17.879 -2.725 10.209 1.00 97.69 74 ALA A O 1
ATOM 556 N N . ARG A 1 75 ? -17.056 -4.815 10.028 1.00 98.12 75 ARG A N 1
ATOM 557 C CA . ARG A 1 75 ? -17.169 -5.123 11.463 1.00 98.12 75 ARG A CA 1
ATOM 558 C C . ARG A 1 75 ? -16.220 -4.277 12.303 1.00 98.12 75 ARG A C 1
ATOM 560 O O . ARG A 1 75 ? -16.644 -3.760 13.331 1.00 98.12 75 ARG A O 1
ATOM 567 N N . VAL A 1 76 ? -14.973 -4.097 11.858 1.00 98.31 76 VAL A N 1
ATOM 568 C CA . VAL A 1 76 ? -14.007 -3.227 12.551 1.00 98.31 76 VAL A CA 1
ATOM 569 C C . VAL A 1 76 ? -14.562 -1.804 12.655 1.00 98.31 76 VAL A C 1
ATOM 571 O O . VAL A 1 76 ? -14.669 -1.274 13.758 1.00 98.31 76 VAL A O 1
ATOM 574 N N . LEU A 1 77 ? -15.020 -1.221 11.541 1.00 98.12 77 LEU A N 1
ATOM 575 C CA . LEU A 1 77 ? -15.618 0.120 11.512 1.00 98.12 77 LEU A CA 1
ATOM 576 C C . LEU A 1 77 ? -16.819 0.280 12.451 1.00 98.12 77 LEU A C 1
ATOM 578 O O . LEU A 1 77 ? -16.964 1.334 13.072 1.00 98.12 77 LEU A O 1
ATOM 582 N N . ALA A 1 78 ? -17.672 -0.742 12.567 1.00 97.56 78 ALA A N 1
ATOM 583 C CA . ALA A 1 78 ? -18.824 -0.705 13.466 1.00 97.56 78 ALA A CA 1
ATOM 584 C C . ALA A 1 78 ? -18.400 -0.534 14.937 1.00 97.56 78 ALA A C 1
ATOM 586 O O . ALA A 1 78 ? -19.029 0.223 15.675 1.00 97.56 78 ALA A O 1
ATOM 587 N N . VAL A 1 79 ? -17.297 -1.167 15.348 1.00 97.44 79 VAL A N 1
ATOM 588 C CA . VAL A 1 79 ? -16.777 -1.099 16.726 1.00 97.44 79 VAL A CA 1
ATOM 589 C C . VAL A 1 79 ? -16.014 0.201 17.014 1.00 97.44 79 VAL A C 1
ATOM 591 O O . VAL A 1 79 ? -15.943 0.641 18.167 1.00 97.44 79 VAL A O 1
ATOM 594 N N . LEU A 1 80 ? -15.463 0.849 15.981 1.00 97.62 8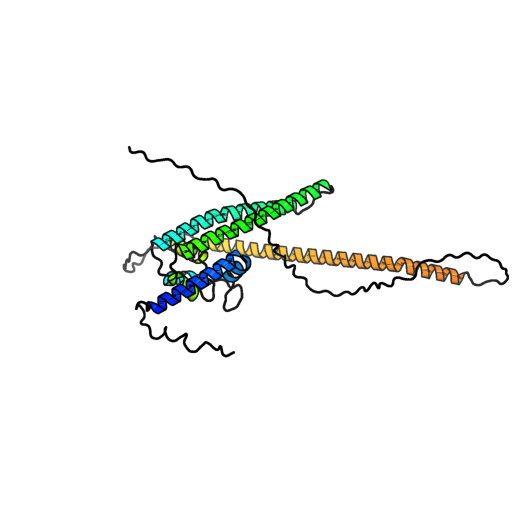0 LEU A N 1
ATOM 595 C CA . LEU A 1 80 ? -14.771 2.135 16.132 1.00 97.62 80 LEU A CA 1
ATOM 596 C C . LEU A 1 80 ? -15.709 3.292 16.477 1.00 97.62 80 LEU A C 1
ATOM 598 O O . LEU A 1 80 ? -15.230 4.318 16.962 1.00 97.62 80 LEU A O 1
ATOM 602 N N . THR A 1 81 ? -17.018 3.131 16.233 1.00 96.19 81 THR A N 1
ATOM 603 C CA . THR A 1 81 ? -18.051 4.135 16.538 1.00 96.19 81 THR A CA 1
ATOM 604 C C . THR A 1 81 ? -17.645 5.535 16.063 1.00 96.19 81 THR A C 1
ATOM 606 O O . THR A 1 81 ? -17.681 6.492 16.831 1.00 96.19 81 THR A O 1
ATOM 609 N N . LEU A 1 82 ? -17.187 5.635 14.807 1.00 97.94 82 LEU A N 1
ATOM 610 C CA . LEU A 1 82 ? -16.687 6.889 14.233 1.00 97.94 82 LEU A CA 1
ATOM 611 C C . LEU A 1 82 ? -17.783 7.958 14.207 1.00 97.94 82 LEU A C 1
ATOM 613 O O . LEU A 1 82 ? -18.893 7.682 13.730 1.00 97.94 82 LEU A O 1
ATOM 617 N N . SER A 1 83 ? -17.441 9.174 14.639 1.00 97.88 83 SER A N 1
ATOM 618 C CA . SER A 1 83 ? -18.320 10.340 14.515 1.00 97.88 83 SER A CA 1
ATOM 619 C C . SER A 1 83 ? -18.553 10.709 13.045 1.00 97.88 83 SER A C 1
ATOM 621 O O . SER A 1 83 ? -17.777 10.336 12.162 1.00 97.88 83 SER A O 1
ATOM 623 N N . GLU A 1 84 ? -19.615 11.465 12.756 1.00 97.25 84 GLU A N 1
ATOM 624 C CA . GLU A 1 84 ? -19.889 11.943 11.392 1.00 97.25 84 GLU A CA 1
ATOM 625 C C . GLU A 1 84 ? -18.734 12.780 10.832 1.00 97.25 84 GLU A C 1
ATOM 627 O O . GLU A 1 84 ? -18.344 12.609 9.676 1.00 97.25 84 GLU A O 1
ATOM 632 N N . GLN A 1 85 ? -18.125 13.617 11.677 1.00 98.00 85 GLN A N 1
ATOM 633 C CA . GLN A 1 85 ? -16.960 14.412 11.307 1.00 98.00 85 GLN A CA 1
ATOM 634 C C . GLN A 1 85 ? -15.756 13.519 10.972 1.00 98.00 85 GLN A C 1
ATOM 636 O O . GLN A 1 85 ? -15.178 13.664 9.900 1.00 98.00 85 GLN A O 1
ATOM 641 N N . GLN A 1 86 ? -15.442 12.520 11.808 1.00 98.38 86 GLN A N 1
ATOM 642 C CA . GLN A 1 86 ? -14.359 11.564 11.532 1.00 98.38 86 GLN A CA 1
ATOM 643 C C . GLN A 1 86 ? -14.590 10.786 10.231 1.00 98.38 86 GLN A C 1
ATOM 645 O O . GLN A 1 86 ? -13.651 10.541 9.475 1.00 98.38 86 GLN A O 1
ATOM 650 N N . ARG A 1 87 ? -15.841 10.403 9.944 1.00 98.38 87 ARG A N 1
ATOM 651 C CA . ARG A 1 87 ? -16.210 9.738 8.685 1.00 98.38 87 ARG A CA 1
ATOM 652 C C . ARG A 1 87 ? -15.952 10.647 7.487 1.00 98.38 87 ARG A C 1
ATOM 654 O O . ARG A 1 87 ? -15.340 10.201 6.518 1.00 98.38 87 ARG A O 1
ATOM 661 N N . LYS A 1 88 ? -16.371 11.914 7.565 1.00 98.19 88 LYS A N 1
ATOM 662 C CA . LYS A 1 88 ? -16.118 12.922 6.527 1.00 98.19 88 LYS A CA 1
ATOM 663 C C . LYS A 1 88 ? -14.619 13.147 6.318 1.00 98.19 88 LYS A C 1
ATOM 665 O O . LYS A 1 88 ? -14.163 13.157 5.177 1.00 98.19 88 LYS A O 1
ATOM 670 N N . ASP A 1 89 ? -13.852 13.257 7.399 1.00 98.38 89 ASP A N 1
ATOM 671 C CA . ASP A 1 89 ? -12.403 13.461 7.338 1.00 98.38 89 ASP A CA 1
ATOM 672 C C . ASP A 1 89 ? -11.676 12.252 6.739 1.00 98.38 89 ASP A C 1
ATOM 674 O O . ASP A 1 89 ? -10.784 12.425 5.904 1.00 98.38 89 ASP A O 1
ATOM 678 N N . LEU A 1 90 ? -12.091 11.029 7.090 1.00 98.38 90 LEU A N 1
ATOM 679 C CA . LEU A 1 90 ? -11.552 9.794 6.519 1.00 98.38 90 LEU A CA 1
ATOM 680 C C . LEU A 1 90 ? -11.848 9.677 5.015 1.00 98.38 90 LEU A C 1
ATOM 682 O O . LEU A 1 90 ? -10.958 9.318 4.242 1.00 98.38 90 LEU A O 1
ATOM 686 N N . LEU A 1 91 ? -13.070 10.007 4.584 1.00 98.31 91 LEU A N 1
ATOM 687 C CA . LEU A 1 91 ? -13.446 10.007 3.165 1.00 98.31 91 LEU A CA 1
ATOM 688 C C . LEU A 1 91 ? -12.686 11.081 2.376 1.00 98.31 91 LEU A C 1
ATOM 690 O O . LEU A 1 91 ? -12.109 10.776 1.334 1.00 98.31 91 LEU A O 1
ATOM 694 N N . GLY A 1 92 ? -12.580 12.300 2.909 1.00 98.12 92 GLY A N 1
ATOM 695 C CA . GLY A 1 92 ? -11.795 13.361 2.277 1.00 98.12 92 GLY A CA 1
ATOM 696 C C . GLY A 1 92 ? -10.300 13.025 2.199 1.00 98.12 92 GLY A C 1
ATOM 697 O O . GLY A 1 92 ? -9.635 13.347 1.214 1.00 98.12 92 GLY A O 1
ATOM 698 N N . ALA A 1 93 ? -9.749 12.345 3.210 1.00 98.44 93 ALA A N 1
ATOM 699 C CA . ALA A 1 93 ? -8.374 11.848 3.172 1.00 98.44 93 ALA A CA 1
ATOM 700 C C . ALA A 1 93 ? -8.178 10.787 2.083 1.00 98.44 93 ALA A C 1
ATOM 702 O O . ALA A 1 93 ? -7.185 10.843 1.357 1.00 98.44 93 ALA A O 1
ATOM 703 N N . ARG A 1 94 ? -9.136 9.863 1.936 1.00 98.44 94 ARG A N 1
ATOM 704 C CA . ARG A 1 94 ? -9.136 8.843 0.881 1.00 98.44 94 ARG A CA 1
ATOM 705 C C . ARG A 1 94 ? -9.143 9.473 -0.510 1.00 98.44 94 ARG A C 1
ATOM 707 O O . ARG A 1 94 ? -8.347 9.072 -1.351 1.00 98.44 94 ARG A O 1
ATOM 714 N N . GLU A 1 95 ? -10.006 10.454 -0.758 1.00 98.38 95 GLU A N 1
ATOM 715 C CA . GLU A 1 95 ? -10.078 11.144 -2.054 1.00 98.38 95 GLU A CA 1
ATOM 716 C C . GLU A 1 95 ? -8.746 11.812 -2.416 1.00 98.38 95 GLU A C 1
ATOM 718 O O . GLU A 1 95 ? -8.208 11.579 -3.500 1.00 98.38 95 GLU A O 1
ATOM 723 N N . ARG A 1 96 ? -8.156 12.570 -1.480 1.00 98.50 96 ARG A N 1
ATOM 724 C CA . ARG A 1 96 ? -6.839 13.201 -1.681 1.00 98.50 96 ARG A CA 1
ATOM 725 C C . ARG A 1 96 ? -5.732 12.175 -1.906 1.00 98.50 96 ARG A C 1
ATOM 727 O O . ARG A 1 96 ? -4.863 12.392 -2.749 1.00 98.50 96 ARG A O 1
ATOM 734 N N . PHE A 1 97 ? -5.754 11.074 -1.155 1.00 98.44 97 PHE A N 1
ATOM 735 C CA . PHE A 1 97 ? -4.808 9.976 -1.318 1.00 98.44 97 PHE A CA 1
ATOM 736 C C . PHE A 1 97 ? -4.901 9.373 -2.721 1.00 98.44 97 PHE A C 1
ATOM 738 O O . PHE A 1 97 ? -3.887 9.308 -3.409 1.00 98.44 97 PHE A O 1
ATOM 745 N N . LEU A 1 98 ? -6.102 8.992 -3.169 1.00 98.25 98 LEU A N 1
ATOM 746 C CA . LEU A 1 98 ? -6.305 8.373 -4.479 1.00 98.25 98 LEU A CA 1
ATOM 747 C C . LEU A 1 98 ? -5.915 9.312 -5.622 1.00 98.25 98 LEU A C 1
ATOM 749 O O . LEU A 1 98 ? -5.227 8.871 -6.537 1.00 98.25 98 LEU A O 1
ATOM 753 N N . ALA A 1 99 ? -6.252 10.601 -5.528 1.00 98.06 99 ALA A N 1
ATOM 754 C CA . ALA A 1 99 ? -5.849 11.595 -6.522 1.00 98.06 99 ALA A CA 1
ATOM 755 C C . ALA A 1 99 ? -4.317 11.707 -6.640 1.00 98.06 99 ALA A C 1
ATOM 757 O O . ALA A 1 99 ? -3.766 11.682 -7.739 1.00 98.06 99 ALA A O 1
ATOM 758 N N . LYS A 1 100 ? -3.595 11.770 -5.511 1.00 98.25 100 LYS A N 1
ATOM 759 C CA . LYS A 1 100 ? -2.121 11.766 -5.514 1.00 98.25 100 LYS A CA 1
ATOM 760 C C . LYS A 1 100 ? -1.563 10.444 -6.048 1.00 98.25 100 LYS A C 1
ATOM 762 O O . LYS A 1 100 ? -0.628 10.446 -6.847 1.00 98.25 100 LYS A O 1
ATOM 767 N N . PHE A 1 101 ? -2.124 9.321 -5.611 1.00 97.88 101 PHE A N 1
ATOM 768 C CA . PHE A 1 101 ? -1.651 7.985 -5.963 1.00 97.88 101 PHE A CA 1
ATOM 769 C C . PHE A 1 101 ? -1.828 7.686 -7.456 1.00 97.88 101 PHE A C 1
ATOM 771 O O . PHE A 1 101 ? -0.942 7.094 -8.071 1.00 97.88 101 PHE A O 1
ATOM 778 N N . GLU A 1 102 ? -2.920 8.155 -8.062 1.00 97.94 102 GLU A N 1
ATOM 779 C CA . GLU A 1 102 ? -3.180 8.026 -9.495 1.00 97.94 102 GLU A CA 1
ATOM 780 C C . GLU A 1 102 ? -2.039 8.615 -10.335 1.00 97.94 102 GLU A C 1
ATOM 782 O O . GLU A 1 102 ? -1.540 7.946 -11.240 1.00 97.94 102 GLU A O 1
ATOM 787 N N . THR A 1 103 ? -1.546 9.809 -9.987 1.00 98.06 103 THR A N 1
ATOM 788 C CA . THR A 1 103 ? -0.427 10.439 -10.715 1.00 98.06 103 THR A CA 1
ATOM 789 C C . THR A 1 103 ? 0.845 9.583 -10.686 1.00 98.06 103 THR A C 1
ATOM 791 O O . THR A 1 103 ? 1.525 9.428 -11.702 1.00 98.06 103 THR A O 1
ATOM 794 N N . VAL A 1 104 ? 1.140 8.952 -9.544 1.00 98.19 104 VAL A N 1
ATOM 795 C CA . VAL A 1 104 ? 2.294 8.057 -9.373 1.00 98.19 104 VAL A CA 1
ATOM 796 C C . VAL A 1 104 ? 2.137 6.790 -10.209 1.00 98.19 104 VAL A C 1
ATOM 798 O O . VAL A 1 104 ? 3.112 6.335 -10.816 1.00 98.19 104 VAL A O 1
ATOM 801 N N . VAL A 1 105 ? 0.928 6.227 -10.265 1.00 98.00 105 VAL A N 1
ATOM 802 C CA . VAL A 1 105 ? 0.622 5.039 -11.072 1.00 98.00 105 VAL A CA 1
ATOM 803 C C . VAL A 1 105 ? 0.724 5.347 -12.565 1.00 98.00 105 VAL A C 1
ATOM 805 O O . VAL A 1 105 ? 1.354 4.581 -13.292 1.00 98.00 105 VAL A O 1
ATOM 808 N N . GLN A 1 106 ? 0.167 6.469 -13.028 1.00 98.12 106 GLN A N 1
ATOM 809 C CA . GLN A 1 106 ? 0.245 6.886 -14.432 1.00 98.12 106 GLN A CA 1
ATOM 810 C C . GLN A 1 106 ? 1.701 7.049 -14.887 1.00 98.12 106 GLN A C 1
ATOM 812 O O . GLN A 1 106 ? 2.103 6.499 -15.915 1.00 98.12 106 GLN A O 1
ATOM 817 N N . GLU A 1 107 ? 2.522 7.730 -14.087 1.00 97.81 107 GLU A N 1
ATOM 818 C CA . GLU A 1 107 ? 3.945 7.900 -14.378 1.00 97.81 107 GLU A CA 1
ATOM 819 C C . GLU A 1 107 ? 4.697 6.563 -14.396 1.00 97.81 107 GLU A C 1
ATOM 821 O O . GLU A 1 107 ? 5.501 6.315 -15.295 1.00 97.81 107 GLU A O 1
ATOM 826 N N . ARG A 1 108 ? 4.415 5.662 -13.448 1.00 98.06 108 ARG A N 1
ATOM 827 C CA . ARG A 1 108 ? 5.017 4.322 -13.432 1.00 98.06 108 ARG A CA 1
ATOM 828 C C . ARG A 1 108 ? 4.675 3.537 -14.689 1.00 98.06 108 ARG A C 1
ATOM 830 O O . ARG A 1 108 ? 5.564 2.928 -15.276 1.00 98.06 108 ARG A O 1
ATOM 837 N N . THR A 1 109 ? 3.411 3.557 -15.101 1.00 97.44 109 THR A N 1
ATOM 838 C CA . THR A 1 109 ? 2.957 2.897 -16.329 1.00 97.44 109 THR A CA 1
ATOM 839 C C . THR A 1 109 ? 3.702 3.443 -17.546 1.00 97.44 109 THR A C 1
ATOM 841 O O . THR A 1 109 ? 4.170 2.662 -18.374 1.00 97.44 109 THR A O 1
ATOM 844 N N . ALA A 1 110 ? 3.893 4.764 -17.627 1.00 96.44 110 ALA A N 1
ATOM 845 C CA . ALA A 1 110 ? 4.667 5.392 -18.696 1.00 96.44 110 ALA A CA 1
ATOM 846 C C . ALA A 1 110 ? 6.148 4.961 -18.684 1.00 96.44 110 ALA A C 1
ATOM 848 O O . ALA A 1 110 ? 6.684 4.597 -19.730 1.00 96.44 110 ALA A O 1
ATOM 849 N N . LEU A 1 111 ? 6.794 4.932 -17.512 1.00 95.31 111 LEU A N 1
ATOM 850 C CA . LEU A 1 111 ? 8.190 4.495 -17.358 1.00 95.31 111 LEU A CA 1
ATOM 851 C C . LEU A 1 111 ? 8.385 3.021 -17.737 1.00 95.31 111 LEU A C 1
ATOM 853 O O . LEU A 1 111 ? 9.317 2.688 -18.464 1.00 95.31 111 LEU A O 1
ATOM 857 N N . VAL A 1 112 ? 7.494 2.138 -17.277 1.00 95.44 112 VAL A N 1
ATOM 858 C CA . VAL A 1 112 ? 7.535 0.704 -17.607 1.00 95.44 112 VAL A CA 1
ATOM 859 C C . VAL A 1 112 ? 7.296 0.486 -19.101 1.00 95.44 112 VAL A C 1
ATOM 861 O O . VAL A 1 112 ? 7.998 -0.313 -19.719 1.00 95.44 112 VAL A O 1
ATOM 864 N N . SER A 1 113 ? 6.359 1.225 -19.700 1.00 93.75 113 SER A N 1
ATOM 865 C CA . SER A 1 113 ? 6.121 1.190 -21.146 1.00 93.75 113 SER A CA 1
ATOM 866 C C . SER A 1 113 ? 7.370 1.615 -21.925 1.00 93.75 113 SER A C 1
ATOM 868 O O . SER A 1 113 ? 7.820 0.871 -22.797 1.00 93.75 113 SER A O 1
ATOM 870 N N . ALA A 1 114 ? 8.004 2.733 -21.554 1.00 91.56 114 ALA A N 1
ATOM 871 C CA . ALA A 1 114 ? 9.239 3.206 -22.183 1.00 91.56 114 ALA A CA 1
ATOM 872 C C . ALA A 1 114 ? 10.380 2.178 -22.077 1.00 91.56 114 ALA A C 1
ATOM 874 O O . ALA A 1 114 ? 11.016 1.858 -23.081 1.00 91.56 114 ALA A O 1
ATOM 875 N N . LEU A 1 115 ? 10.580 1.587 -20.892 1.00 91.81 115 LEU A N 1
ATOM 876 C CA . LEU A 1 115 ? 11.557 0.515 -20.684 1.00 91.81 115 LEU A CA 1
ATOM 877 C C . LEU A 1 115 ? 11.262 -0.707 -21.562 1.00 91.81 115 LEU A C 1
ATOM 879 O O . LEU A 1 115 ? 12.172 -1.251 -22.179 1.00 91.81 115 LEU A O 1
ATOM 883 N N . SER A 1 116 ? 9.996 -1.124 -21.664 1.00 91.56 116 SER A N 1
ATOM 884 C CA . SER A 1 116 ? 9.607 -2.280 -22.484 1.00 91.56 116 SER A CA 1
ATOM 885 C C . SER A 1 116 ? 9.860 -2.061 -23.980 1.00 91.56 116 SER A C 1
ATOM 887 O O . SER A 1 116 ? 10.265 -2.988 -24.678 1.00 91.56 116 SER A O 1
ATOM 889 N N . GLN A 1 117 ? 9.685 -0.826 -24.463 1.00 89.19 117 GLN A N 1
ATOM 890 C CA . GLN A 1 117 ? 9.950 -0.454 -25.853 1.00 89.19 117 GLN A CA 1
ATOM 891 C C . GLN A 1 117 ? 11.454 -0.410 -26.162 1.00 89.19 117 GLN A C 1
ATOM 893 O O . GLN A 1 117 ? 11.853 -0.684 -27.292 1.00 89.19 117 GLN A O 1
ATOM 898 N N . GLN A 1 118 ? 12.286 -0.107 -25.160 1.00 85.00 118 GLN A N 1
ATOM 899 C CA . GLN A 1 118 ? 13.747 -0.034 -25.279 1.00 85.00 118 GLN A CA 1
ATOM 900 C C . GLN A 1 118 ? 14.453 -1.378 -25.018 1.00 85.00 118 GLN A C 1
ATOM 902 O O . GLN A 1 118 ? 15.583 -1.573 -25.455 1.00 85.00 118 GLN A O 1
ATOM 907 N N . ALA A 1 119 ? 13.796 -2.333 -24.351 1.00 73.75 119 ALA A N 1
ATOM 908 C CA . ALA A 1 119 ? 14.394 -3.597 -23.908 1.00 73.75 119 ALA A CA 1
ATOM 909 C C . ALA A 1 119 ? 14.734 -4.605 -25.026 1.00 73.75 119 ALA A C 1
ATOM 911 O O . ALA A 1 119 ? 15.304 -5.655 -24.732 1.00 73.75 119 ALA A O 1
ATOM 912 N N . ILE A 1 120 ? 14.407 -4.325 -26.293 1.00 72.31 120 ILE A N 1
ATOM 913 C CA . ILE A 1 120 ? 14.781 -5.177 -27.432 1.00 72.31 120 ILE A CA 1
ATOM 914 C C . ILE A 1 120 ? 15.824 -4.430 -28.272 1.00 72.31 120 ILE A C 1
ATOM 916 O O . ILE A 1 120 ? 15.446 -3.646 -29.148 1.00 72.31 120 ILE A O 1
ATOM 920 N N . PRO A 1 121 ? 17.132 -4.674 -28.060 1.00 66.38 121 PRO A N 1
ATOM 921 C CA . PRO A 1 121 ? 18.172 -4.117 -28.909 1.00 66.38 121 PRO A CA 1
ATOM 922 C C . PRO A 1 121 ? 18.004 -4.662 -30.330 1.00 66.38 121 PRO A C 1
ATOM 924 O O . PRO A 1 121 ? 18.321 -5.815 -30.616 1.00 66.38 121 PRO A O 1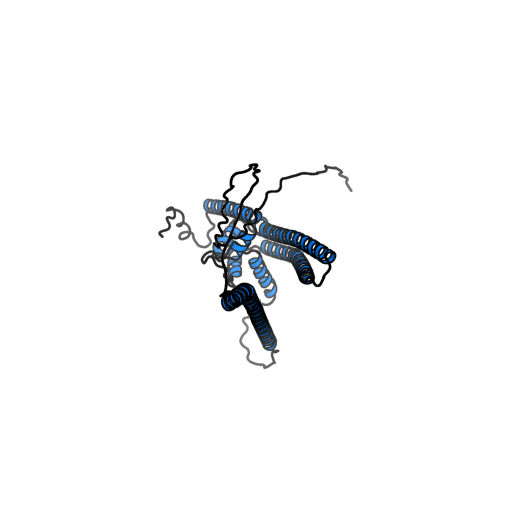
ATOM 927 N N . ARG A 1 122 ? 17.476 -3.841 -31.241 1.00 76.69 122 ARG A N 1
ATOM 928 C CA . ARG A 1 122 ? 17.413 -4.166 -32.679 1.00 76.69 122 ARG A CA 1
ATOM 929 C C . ARG A 1 122 ? 18.656 -3.698 -33.438 1.00 76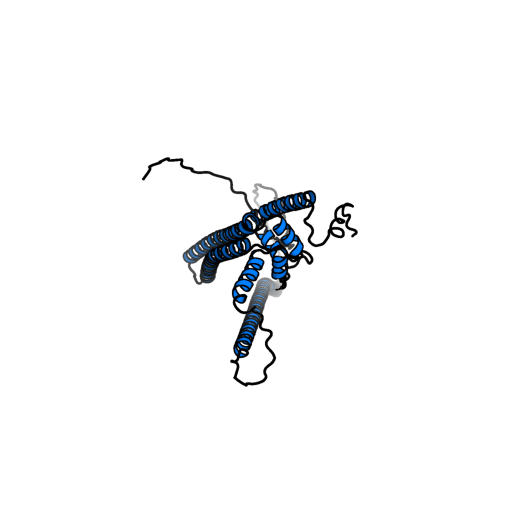.69 122 ARG A C 1
ATOM 931 O O . ARG A 1 122 ? 18.774 -3.942 -34.637 1.00 76.69 122 ARG A O 1
ATOM 938 N N . TYR A 1 123 ? 19.569 -3.018 -32.752 1.00 71.69 123 TYR A N 1
ATOM 939 C CA . TYR A 1 123 ? 20.646 -2.252 -33.363 1.00 71.69 123 TYR A CA 1
ATOM 940 C C . TYR A 1 123 ? 21.966 -3.027 -33.384 1.00 71.69 123 TYR A C 1
ATOM 942 O O . TYR A 1 123 ? 22.307 -3.736 -32.440 1.00 71.69 123 TYR A O 1
ATOM 950 N N . ARG A 1 124 ? 22.721 -2.874 -34.479 1.00 71.00 124 ARG A N 1
ATOM 951 C CA . ARG A 1 124 ? 24.064 -3.458 -34.670 1.00 71.00 124 ARG A CA 1
ATOM 952 C C . ARG A 1 124 ? 25.200 -2.457 -34.411 1.00 71.00 124 ARG A C 1
ATOM 954 O O . ARG A 1 124 ? 26.360 -2.802 -34.607 1.00 71.00 124 ARG A O 1
ATOM 961 N N . VAL A 1 125 ? 24.877 -1.224 -34.005 1.00 88.25 125 VAL A N 1
ATOM 962 C CA . VAL A 1 125 ? 25.837 -0.124 -33.826 1.00 88.25 125 VAL A CA 1
ATOM 963 C C . VAL A 1 125 ? 26.035 0.161 -32.338 1.00 88.25 125 VAL A C 1
ATOM 965 O O . VAL A 1 125 ? 25.073 0.304 -31.588 1.00 88.25 125 VAL A O 1
ATOM 968 N N . TYR A 1 126 ? 27.293 0.268 -31.907 1.00 87.88 126 TYR A N 1
ATOM 969 C CA . TYR A 1 126 ? 27.664 0.468 -30.500 1.00 87.88 126 TYR A CA 1
ATOM 970 C C . TYR A 1 126 ? 27.073 1.750 -29.887 1.00 87.88 126 TYR A C 1
ATOM 972 O O . TYR A 1 126 ? 26.646 1.743 -28.737 1.00 87.88 126 TYR A O 1
ATOM 980 N N . ALA A 1 127 ? 26.990 2.834 -30.664 1.00 88.38 127 ALA A N 1
ATOM 981 C CA . ALA A 1 127 ? 26.410 4.098 -30.210 1.00 88.38 127 ALA A CA 1
ATOM 982 C C . ALA A 1 127 ? 24.938 3.951 -29.774 1.00 88.38 127 ALA A C 1
ATOM 984 O O . ALA A 1 127 ? 24.560 4.463 -28.720 1.00 88.38 127 ALA A O 1
ATOM 985 N N . ASP A 1 128 ? 24.137 3.189 -30.526 1.00 87.56 128 ASP A N 1
ATOM 986 C CA . ASP A 1 128 ? 22.728 2.931 -30.200 1.00 87.56 128 ASP A CA 1
ATOM 987 C C . ASP A 1 128 ? 22.597 2.097 -28.918 1.00 87.56 128 ASP A C 1
ATOM 989 O O . ASP A 1 128 ? 21.719 2.347 -28.093 1.00 87.56 128 ASP A O 1
ATOM 993 N N . ILE A 1 129 ? 23.512 1.141 -28.711 1.00 87.12 129 ILE A N 1
ATOM 994 C CA . ILE A 1 129 ? 23.580 0.339 -27.480 1.00 87.12 129 ILE A CA 1
ATOM 995 C C . ILE A 1 129 ? 23.874 1.243 -26.277 1.00 87.12 129 ILE A C 1
ATOM 997 O O . ILE A 1 129 ? 23.184 1.154 -25.261 1.00 87.12 129 ILE A O 1
ATOM 1001 N N . CYS A 1 130 ? 24.860 2.139 -26.384 1.00 90.25 130 CYS A N 1
ATOM 1002 C CA . CYS A 1 130 ? 25.180 3.091 -25.320 1.00 90.25 130 CYS A CA 1
ATOM 1003 C C . CYS A 1 130 ? 24.008 4.030 -25.015 1.00 90.25 130 CYS A C 1
ATOM 1005 O O . CYS A 1 130 ? 23.688 4.236 -23.846 1.00 90.25 130 CYS A O 1
ATOM 1007 N N . SER A 1 131 ? 23.346 4.561 -26.047 1.00 89.94 131 SER A N 1
ATOM 1008 C CA . SER A 1 131 ? 22.180 5.435 -25.882 1.00 89.94 131 SER A CA 1
ATOM 1009 C C . SER A 1 131 ? 21.016 4.709 -25.198 1.00 89.94 131 SER A C 1
ATOM 1011 O O . SER A 1 131 ? 20.456 5.221 -24.229 1.00 89.94 131 SER A O 1
ATOM 1013 N N . SER A 1 132 ? 20.707 3.482 -25.630 1.00 88.75 132 SER A N 1
ATOM 1014 C CA . SER A 1 132 ? 19.669 2.654 -25.009 1.00 88.75 132 SER A CA 1
ATOM 1015 C C . SER A 1 132 ? 19.998 2.304 -23.557 1.00 88.75 132 SER A C 1
ATOM 1017 O O . SER A 1 132 ? 19.102 2.289 -22.715 1.00 88.75 132 SER A O 1
ATOM 1019 N N . SER A 1 133 ? 21.267 2.022 -23.254 1.00 89.44 133 SER A N 1
ATOM 1020 C CA . SER A 1 133 ? 21.721 1.739 -21.890 1.00 89.44 133 SER A CA 1
ATOM 1021 C C . SER A 1 133 ? 21.554 2.959 -20.981 1.00 89.44 133 SER A C 1
ATOM 1023 O O . SER A 1 133 ? 20.979 2.849 -19.899 1.00 89.44 133 SER A O 1
ATOM 1025 N N . LEU A 1 134 ? 21.974 4.144 -21.443 1.00 92.75 134 LEU A N 1
ATOM 1026 C CA . LEU A 1 134 ? 21.806 5.398 -20.702 1.00 92.75 134 LEU A CA 1
ATOM 1027 C C . LEU A 1 134 ? 20.324 5.675 -20.407 1.00 92.75 134 LEU A C 1
ATOM 1029 O O . LEU A 1 134 ? 19.964 5.930 -19.260 1.00 92.75 134 LEU A O 1
ATOM 1033 N N . ALA A 1 135 ? 19.458 5.546 -21.416 1.00 90.94 135 ALA A N 1
ATOM 1034 C CA . ALA A 1 135 ? 18.019 5.742 -21.256 1.00 90.94 135 ALA A CA 1
ATOM 1035 C C . ALA A 1 135 ? 17.402 4.759 -20.243 1.00 90.94 135 ALA A C 1
ATOM 1037 O O . ALA A 1 135 ? 16.571 5.153 -19.420 1.00 90.94 135 ALA A O 1
ATOM 1038 N N . ALA A 1 136 ? 17.841 3.496 -20.249 1.00 90.69 136 ALA A N 1
ATOM 1039 C CA . ALA A 1 136 ? 17.399 2.503 -19.275 1.00 90.69 136 ALA A CA 1
ATOM 1040 C C . ALA A 1 136 ? 17.835 2.859 -17.842 1.00 90.69 136 ALA A C 1
ATOM 1042 O O . ALA A 1 136 ? 17.043 2.716 -16.907 1.00 90.69 136 ALA A O 1
ATOM 1043 N N . HIS A 1 137 ? 19.060 3.364 -17.661 1.00 93.31 137 HIS A N 1
ATOM 1044 C CA . HIS A 1 137 ? 19.539 3.848 -16.364 1.00 93.31 137 HIS A CA 1
ATOM 1045 C C . HIS A 1 137 ? 18.724 5.046 -15.861 1.00 93.31 137 HIS A C 1
ATOM 1047 O O . HIS A 1 137 ? 18.246 5.019 -14.726 1.00 93.31 137 HIS A O 1
ATOM 1053 N N . GLU A 1 138 ? 18.477 6.044 -16.713 1.00 95.81 138 GLU A N 1
ATOM 1054 C CA . GLU A 1 138 ? 17.644 7.202 -16.369 1.00 95.81 138 GLU A CA 1
ATOM 1055 C C . GLU A 1 138 ? 16.216 6.793 -15.982 1.00 95.81 138 GLU A C 1
ATOM 1057 O O . GLU A 1 138 ? 15.661 7.282 -14.994 1.00 95.81 138 GLU A O 1
ATOM 1062 N N . ALA A 1 139 ? 15.610 5.870 -16.732 1.00 93.56 139 ALA A N 1
ATOM 1063 C CA . ALA A 1 139 ? 14.291 5.336 -16.410 1.00 93.56 139 ALA A CA 1
ATOM 1064 C C . ALA A 1 139 ? 14.293 4.564 -15.078 1.00 93.56 139 ALA A C 1
ATOM 1066 O O . ALA A 1 139 ? 13.342 4.684 -14.299 1.00 93.56 139 ALA A O 1
ATOM 1067 N N . GLY A 1 140 ? 15.368 3.830 -14.775 1.00 93.88 140 GLY A N 1
ATOM 1068 C CA . GLY A 1 140 ? 15.573 3.173 -13.484 1.00 93.88 140 GLY A CA 1
ATOM 1069 C C . GLY A 1 140 ? 15.627 4.159 -12.313 1.00 93.88 140 GLY A C 1
ATOM 1070 O O . GLY A 1 140 ? 14.968 3.944 -11.291 1.00 93.88 140 GLY A O 1
ATOM 1071 N N . ASP A 1 141 ? 16.340 5.274 -12.468 1.00 96.69 141 ASP A N 1
ATOM 1072 C CA . ASP A 1 141 ? 16.416 6.323 -11.446 1.00 96.69 141 ASP A CA 1
ATOM 1073 C C . ASP A 1 141 ? 15.066 7.022 -11.239 1.00 96.69 141 ASP A C 1
ATOM 1075 O O . ASP A 1 141 ? 14.634 7.222 -10.097 1.00 96.69 141 ASP A O 1
ATOM 1079 N N . ARG A 1 142 ? 14.337 7.307 -12.326 1.00 97.44 142 ARG A N 1
ATOM 1080 C CA . ARG A 1 142 ? 12.968 7.846 -12.253 1.00 97.44 142 ARG A CA 1
ATOM 1081 C C . ARG A 1 142 ? 12.010 6.881 -11.562 1.00 97.44 142 ARG A C 1
ATOM 1083 O O . ARG A 1 142 ? 11.208 7.313 -10.735 1.00 97.44 142 ARG A O 1
ATOM 1090 N N . LEU A 1 143 ? 12.115 5.579 -11.832 1.00 97.12 143 LEU A N 1
ATOM 1091 C CA . LEU A 1 143 ? 11.297 4.566 -11.165 1.00 97.12 143 LEU A CA 1
ATOM 1092 C C . LEU A 1 143 ? 11.598 4.505 -9.661 1.00 97.12 143 LEU A C 1
ATOM 1094 O O . LEU A 1 143 ? 10.669 4.422 -8.857 1.00 97.12 143 LEU A O 1
ATOM 1098 N N . ARG A 1 144 ? 12.870 4.621 -9.258 1.00 95.94 144 ARG A N 1
ATOM 1099 C CA . ARG A 1 144 ? 13.251 4.705 -7.838 1.00 95.94 144 ARG A CA 1
ATOM 1100 C C . ARG A 1 144 ? 12.630 5.933 -7.164 1.00 95.94 144 ARG A C 1
ATOM 1102 O O . ARG A 1 144 ? 12.030 5.803 -6.097 1.00 95.94 144 ARG A O 1
ATOM 1109 N N . ALA A 1 145 ? 12.709 7.103 -7.799 1.00 97.31 145 ALA A N 1
ATOM 1110 C CA . ALA A 1 145 ? 12.089 8.330 -7.293 1.00 97.31 145 ALA A CA 1
ATOM 1111 C C . ALA A 1 145 ? 10.550 8.234 -7.230 1.00 97.31 145 ALA A C 1
ATOM 1113 O O . ALA A 1 145 ? 9.930 8.727 -6.285 1.00 97.31 145 ALA A O 1
ATOM 1114 N N . ASN A 1 146 ? 9.922 7.571 -8.206 1.00 97.94 146 ASN A N 1
ATOM 1115 C CA . ASN A 1 146 ? 8.486 7.290 -8.219 1.00 97.94 146 ASN A CA 1
ATOM 1116 C C . ASN A 1 146 ? 8.069 6.377 -7.050 1.00 97.94 146 ASN A C 1
ATOM 1118 O O . ASN A 1 146 ? 7.104 6.684 -6.353 1.00 97.94 146 ASN A O 1
ATOM 1122 N N . LEU A 1 147 ? 8.821 5.303 -6.776 1.00 95.81 147 LEU A N 1
ATOM 1123 C CA . LEU A 1 147 ? 8.568 4.408 -5.638 1.00 95.81 147 LEU A CA 1
ATOM 1124 C C . LEU A 1 147 ? 8.730 5.121 -4.288 1.00 95.81 147 LEU A C 1
ATOM 1126 O O . LEU A 1 147 ? 7.940 4.885 -3.372 1.00 95.81 147 LEU A O 1
ATOM 1130 N N . GLN A 1 148 ? 9.706 6.026 -4.167 1.00 96.12 148 GLN A N 1
ATOM 1131 C CA . GLN A 1 148 ? 9.856 6.850 -2.966 1.00 96.12 148 GLN A CA 1
ATOM 1132 C C . GLN A 1 148 ? 8.660 7.792 -2.776 1.00 96.12 148 GLN A C 1
ATOM 1134 O O . GLN A 1 148 ? 8.139 7.907 -1.666 1.00 96.12 148 GLN A O 1
ATOM 1139 N N . ARG A 1 149 ? 8.179 8.437 -3.849 1.00 97.56 149 ARG A N 1
ATOM 1140 C CA . ARG A 1 149 ? 6.962 9.265 -3.794 1.00 97.56 149 ARG A CA 1
ATOM 1141 C C . ARG A 1 149 ? 5.731 8.455 -3.403 1.00 97.56 149 ARG A C 1
ATOM 1143 O O . ARG A 1 149 ? 4.971 8.919 -2.560 1.00 97.56 149 ARG A O 1
ATOM 1150 N N . GLU A 1 150 ? 5.564 7.249 -3.949 1.00 97.00 150 GLU A N 1
ATOM 1151 C CA . GLU A 1 150 ? 4.489 6.334 -3.539 1.00 97.00 150 GLU A CA 1
ATOM 1152 C C . GLU A 1 150 ? 4.522 6.092 -2.026 1.00 97.00 150 GLU A C 1
ATOM 1154 O O . GLU A 1 150 ? 3.505 6.218 -1.344 1.00 97.00 150 GLU A O 1
ATOM 1159 N N . HIS A 1 151 ? 5.699 5.764 -1.488 1.00 96.06 151 HIS A N 1
ATOM 1160 C CA . HIS A 1 151 ? 5.860 5.530 -0.060 1.00 96.06 151 HIS A CA 1
ATOM 1161 C C . HIS A 1 151 ? 5.511 6.773 0.767 1.00 96.06 151 HIS A C 1
ATOM 1163 O O . HIS A 1 151 ? 4.754 6.658 1.729 1.00 96.06 151 HIS A O 1
ATOM 1169 N N . ASN A 1 152 ? 5.986 7.952 0.364 1.00 96.56 152 ASN A N 1
ATOM 1170 C CA . ASN A 1 152 ? 5.687 9.201 1.060 1.00 96.56 152 ASN A CA 1
ATOM 1171 C C . ASN A 1 152 ? 4.177 9.498 1.080 1.00 96.56 152 ASN A C 1
ATOM 1173 O O . ASN A 1 152 ? 3.650 9.855 2.129 1.00 96.56 152 ASN A O 1
ATOM 1177 N N . ILE A 1 153 ? 3.470 9.293 -0.039 1.00 97.69 153 ILE A N 1
ATOM 1178 C CA . ILE A 1 153 ? 2.009 9.478 -0.129 1.00 97.69 153 ILE A CA 1
ATOM 1179 C C . ILE A 1 153 ? 1.272 8.486 0.780 1.00 97.69 153 ILE A C 1
ATOM 1181 O O . ILE A 1 153 ? 0.356 8.877 1.504 1.00 97.69 153 ILE A O 1
ATOM 1185 N N . ASN A 1 154 ? 1.691 7.215 0.788 1.00 96.31 154 ASN A N 1
ATOM 1186 C CA . ASN A 1 154 ? 1.135 6.207 1.695 1.00 96.31 154 ASN A CA 1
ATOM 1187 C C . ASN A 1 154 ? 1.325 6.616 3.164 1.00 96.31 154 ASN A C 1
ATOM 1189 O O . ASN A 1 154 ? 0.383 6.539 3.950 1.00 96.31 154 ASN A O 1
ATOM 1193 N N . MET A 1 155 ? 2.521 7.081 3.536 1.00 96.25 155 MET A N 1
ATOM 1194 C CA . MET A 1 155 ? 2.810 7.506 4.907 1.00 96.25 155 MET A CA 1
ATOM 1195 C C . MET A 1 155 ? 2.041 8.762 5.305 1.00 96.25 155 MET A C 1
ATOM 1197 O O . MET A 1 155 ? 1.525 8.809 6.417 1.00 96.25 155 MET A O 1
ATOM 1201 N N . GLU A 1 156 ? 1.916 9.745 4.412 1.00 97.06 156 GLU A N 1
ATOM 1202 C CA . GLU A 1 156 ? 1.103 10.944 4.637 1.00 97.06 156 GLU A CA 1
ATOM 1203 C C . GLU A 1 156 ? -0.349 10.561 4.961 1.00 97.06 156 GLU A C 1
ATOM 1205 O O . GLU A 1 156 ? -0.895 11.011 5.969 1.00 97.06 156 GLU A O 1
ATOM 1210 N N . PHE A 1 157 ? -0.946 9.667 4.164 1.00 97.94 157 PHE A N 1
ATOM 1211 C CA . PHE A 1 157 ? -2.311 9.185 4.379 1.00 97.94 157 PHE A CA 1
ATOM 1212 C C . PHE A 1 157 ? -2.461 8.423 5.703 1.00 97.94 157 PHE A C 1
ATOM 1214 O O . PHE A 1 157 ? -3.334 8.747 6.509 1.00 97.94 157 PHE A O 1
ATOM 1221 N N . VAL A 1 158 ? -1.587 7.448 5.964 1.00 96.50 158 VAL A N 1
ATOM 1222 C CA . VAL A 1 158 ? -1.626 6.626 7.185 1.00 96.50 158 VAL A CA 1
ATOM 1223 C C . VAL A 1 158 ? -1.443 7.488 8.437 1.00 96.50 158 VAL A C 1
ATOM 1225 O O . VAL A 1 158 ? -2.209 7.357 9.391 1.00 96.50 158 VAL A O 1
ATOM 1228 N N . VAL A 1 159 ? -0.466 8.400 8.439 1.00 96.06 159 VAL A N 1
ATOM 1229 C CA . VAL A 1 159 ? -0.211 9.302 9.573 1.00 96.06 159 VAL A CA 1
ATOM 1230 C C . VAL A 1 159 ? -1.386 10.246 9.792 1.00 96.06 159 VAL A C 1
ATOM 1232 O O . VAL A 1 159 ? -1.796 10.424 10.937 1.00 96.06 159 VAL A O 1
ATOM 1235 N N . PHE A 1 160 ? -1.957 10.811 8.725 1.00 97.88 160 PHE A N 1
ATOM 1236 C CA . PHE A 1 160 ? -3.132 11.672 8.834 1.00 97.88 160 PHE A CA 1
ATOM 1237 C C . PHE A 1 160 ? -4.308 10.937 9.488 1.00 97.88 160 PHE A C 1
ATOM 1239 O O . PHE A 1 160 ? -4.917 11.465 10.414 1.00 97.88 160 PHE A O 1
ATOM 1246 N N . VAL A 1 161 ? -4.599 9.700 9.076 1.00 97.88 161 VAL A N 1
ATOM 1247 C CA . VAL A 1 161 ? -5.714 8.933 9.651 1.00 97.88 161 VAL A CA 1
ATOM 1248 C C . VAL A 1 161 ? -5.443 8.557 11.111 1.00 97.88 161 VAL A C 1
ATOM 1250 O O . VAL A 1 161 ? -6.267 8.846 11.977 1.00 97.88 161 VAL A O 1
ATOM 1253 N N . PHE A 1 162 ? -4.287 7.960 11.414 1.00 96.06 162 PHE A N 1
ATOM 1254 C CA . PHE A 1 162 ? -3.996 7.471 12.767 1.00 96.06 162 PHE A CA 1
ATOM 1255 C C . PHE A 1 162 ? -3.667 8.572 13.780 1.00 96.06 162 PHE A C 1
ATOM 1257 O O . PHE A 1 162 ? -3.832 8.342 14.969 1.00 96.06 162 PHE A O 1
ATOM 1264 N N . ARG A 1 163 ? -3.182 9.748 13.365 1.00 95.19 163 ARG A N 1
ATOM 1265 C CA . ARG A 1 163 ? -2.879 10.852 14.299 1.00 95.19 163 ARG A CA 1
ATOM 1266 C C . ARG A 1 163 ? -3.859 12.015 14.233 1.00 95.19 163 ARG A C 1
ATOM 1268 O O . ARG A 1 163 ? -3.921 12.781 15.188 1.00 95.19 163 ARG A O 1
ATOM 1275 N N . GLY A 1 164 ? -4.561 12.183 13.115 1.00 96.56 164 GLY A N 1
ATOM 1276 C CA . GLY A 1 164 ? -5.454 13.317 12.880 1.00 96.56 164 GLY A CA 1
ATOM 1277 C C . GLY A 1 164 ? -6.939 12.971 12.939 1.00 96.56 164 GLY A C 1
ATOM 1278 O O . GLY A 1 164 ? -7.728 13.831 13.314 1.00 96.56 164 GLY A O 1
ATOM 1279 N N . VAL A 1 165 ? -7.329 11.739 12.587 1.00 98.25 165 VAL A N 1
ATOM 1280 C CA . VAL A 1 165 ? -8.7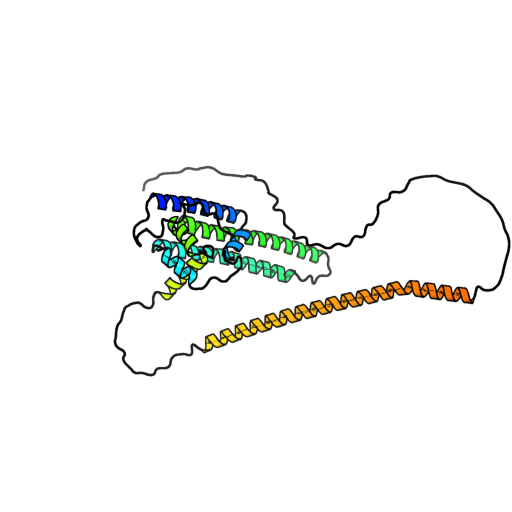48 11.343 12.521 1.00 98.25 165 VAL A CA 1
ATOM 1281 C C . VAL A 1 165 ? -9.149 10.470 13.705 1.00 98.25 165 VAL A C 1
ATOM 1283 O O . VAL A 1 165 ? -10.176 10.725 14.330 1.00 98.25 165 VAL A O 1
ATOM 1286 N N . LEU A 1 166 ? -8.366 9.435 14.012 1.00 98.25 166 LEU A N 1
ATOM 1287 C CA . LEU A 1 166 ? -8.681 8.479 15.074 1.00 98.25 166 LEU A CA 1
ATOM 1288 C C . LEU A 1 166 ? -8.093 8.914 16.418 1.00 98.25 166 LEU A C 1
ATOM 1290 O O . LEU A 1 166 ? -6.948 9.360 16.488 1.00 98.25 166 LEU A O 1
ATOM 1294 N N . ASP A 1 167 ? -8.851 8.716 17.495 1.00 97.69 167 ASP A N 1
ATOM 1295 C CA . ASP A 1 167 ? -8.306 8.817 18.848 1.00 97.69 167 ASP A CA 1
ATOM 1296 C C . ASP A 1 167 ? -7.515 7.549 19.232 1.00 97.69 167 ASP A C 1
ATOM 1298 O O . ASP A 1 167 ? -7.689 6.475 18.653 1.00 97.69 167 ASP A O 1
ATOM 1302 N N . LEU A 1 168 ? -6.641 7.645 20.238 1.00 96.88 168 LEU A N 1
ATOM 1303 C CA . LEU A 1 168 ? -5.776 6.529 20.645 1.00 96.88 168 LEU A CA 1
ATOM 1304 C C . LEU A 1 168 ? -6.560 5.288 21.115 1.00 96.88 168 LEU A C 1
ATOM 1306 O O . LEU A 1 168 ? -6.073 4.169 20.954 1.00 96.88 168 LEU A O 1
ATOM 1310 N N . LEU A 1 169 ? -7.774 5.444 21.649 1.00 96.12 169 LEU A N 1
ATOM 1311 C CA . LEU A 1 169 ? -8.613 4.310 22.038 1.00 96.12 169 LEU A CA 1
ATOM 1312 C C . LEU A 1 169 ? -9.209 3.614 20.805 1.00 96.12 169 LEU A C 1
ATOM 1314 O O . LEU A 1 169 ? -9.263 2.386 20.760 1.00 96.12 169 LEU A O 1
ATOM 1318 N N . GLN A 1 170 ? -9.619 4.369 19.787 1.00 97.69 170 GLN A N 1
ATOM 1319 C CA . GLN A 1 170 ? -10.069 3.852 18.498 1.00 97.69 170 GLN A CA 1
ATOM 1320 C C . GLN A 1 170 ? -8.940 3.111 17.779 1.00 97.69 170 GLN A C 1
ATOM 1322 O O . GLN A 1 170 ? -9.185 2.045 17.222 1.00 97.69 170 GLN A O 1
ATOM 1327 N N . ILE A 1 171 ? -7.696 3.594 17.850 1.00 98.12 171 ILE A N 1
ATOM 1328 C CA . ILE A 1 171 ? -6.536 2.863 17.309 1.00 98.12 171 ILE A CA 1
ATOM 1329 C C . ILE A 1 171 ? -6.349 1.528 18.037 1.00 98.12 171 ILE A C 1
ATOM 1331 O O . ILE A 1 171 ? -6.153 0.500 17.389 1.00 98.12 171 ILE A O 1
ATOM 1335 N N . ALA A 1 172 ? -6.455 1.518 19.370 1.00 97.81 172 ALA A N 1
ATOM 1336 C CA . ALA A 1 172 ? -6.360 0.292 20.159 1.00 97.81 172 ALA A CA 1
ATOM 1337 C C . ALA A 1 172 ? -7.457 -0.712 19.771 1.00 97.81 172 ALA A C 1
ATOM 1339 O O . ALA A 1 172 ? -7.175 -1.884 19.523 1.00 97.81 172 ALA A O 1
ATOM 1340 N N . LYS A 1 173 ? -8.706 -0.238 19.649 1.00 97.44 173 LYS A N 1
ATOM 1341 C CA . LYS A 1 173 ? -9.837 -1.043 19.170 1.00 97.44 173 LYS A CA 1
ATOM 1342 C C . LYS A 1 173 ? -9.577 -1.582 17.765 1.00 97.44 173 LYS A C 1
ATOM 1344 O O . LYS A 1 173 ? -9.782 -2.769 17.539 1.00 97.44 173 LYS A O 1
ATOM 1349 N N . ALA A 1 174 ? -9.097 -0.750 16.841 1.00 98.00 174 ALA A N 1
ATOM 1350 C CA . ALA A 1 174 ? -8.767 -1.181 15.488 1.00 98.00 174 ALA A CA 1
ATOM 1351 C C . ALA A 1 174 ? -7.724 -2.304 15.518 1.00 98.00 174 ALA A C 1
ATOM 1353 O O . ALA A 1 174 ? -7.943 -3.336 14.898 1.00 98.00 174 ALA A O 1
ATOM 1354 N N . ALA A 1 175 ? -6.639 -2.151 16.282 1.00 97.31 175 ALA A N 1
ATOM 1355 C CA . ALA A 1 175 ? -5.590 -3.164 16.399 1.00 97.31 175 ALA A CA 1
ATOM 1356 C C . ALA A 1 175 ? -6.116 -4.505 16.938 1.00 97.31 175 ALA A C 1
ATOM 1358 O O . ALA A 1 175 ? -5.811 -5.551 16.371 1.00 97.31 175 ALA A O 1
ATOM 1359 N N . VAL A 1 176 ? -6.943 -4.479 17.988 1.00 97.31 176 VAL A N 1
ATOM 1360 C CA . VAL A 1 176 ? -7.520 -5.695 18.584 1.00 97.31 176 VAL A CA 1
ATOM 1361 C C . VAL A 1 176 ? -8.526 -6.355 17.641 1.00 97.31 176 VAL A C 1
ATOM 1363 O O . VAL A 1 176 ? -8.448 -7.555 17.397 1.00 97.31 176 VAL A O 1
ATOM 1366 N N . HIS A 1 177 ? -9.461 -5.583 17.085 1.00 97.88 177 HIS A N 1
ATOM 1367 C CA . HIS A 1 177 ? -10.549 -6.124 16.268 1.00 97.88 177 HIS A CA 1
ATOM 1368 C C . HIS A 1 177 ? -10.139 -6.469 14.833 1.00 97.88 177 HIS A C 1
ATOM 1370 O O . HIS A 1 177 ? -10.867 -7.206 14.169 1.00 97.88 177 HIS A O 1
ATOM 1376 N N . SER A 1 178 ? -8.995 -5.968 14.356 1.00 98.12 178 SER A N 1
ATOM 1377 C CA . SER A 1 178 ? -8.453 -6.356 13.048 1.00 98.12 178 SER A CA 1
ATOM 1378 C C . SER A 1 178 ? -7.751 -7.711 13.088 1.00 98.12 178 SER A C 1
ATOM 1380 O O . SER A 1 178 ? -7.577 -8.315 12.035 1.00 98.12 178 SER A O 1
ATOM 1382 N N . TYR A 1 179 ? -7.376 -8.227 14.268 1.00 98.06 179 TYR A N 1
ATOM 1383 C CA . TYR A 1 179 ? -6.719 -9.531 14.379 1.00 98.06 179 TYR A CA 1
ATOM 1384 C C . TYR A 1 179 ? -7.542 -10.626 13.662 1.00 98.06 179 TYR A C 1
ATOM 1386 O O . TYR A 1 179 ? -8.761 -10.696 13.856 1.00 98.06 179 TYR A O 1
ATOM 1394 N N . PRO A 1 180 ? -6.917 -11.468 12.813 1.00 97.75 180 PRO A N 1
ATOM 1395 C CA . PRO A 1 180 ? -5.470 -11.677 12.649 1.00 97.75 180 PRO A CA 1
ATOM 1396 C C . PRO A 1 180 ? -4.776 -10.782 11.603 1.00 97.75 180 PRO A C 1
ATOM 1398 O O . PRO A 1 180 ? -3.630 -11.038 11.244 1.00 97.75 180 PRO A O 1
ATOM 1401 N N . TYR A 1 181 ? -5.428 -9.741 11.098 1.00 98.25 181 TYR A N 1
ATOM 1402 C CA . TYR A 1 181 ? -4.879 -8.808 10.113 1.00 98.25 181 TYR A CA 1
ATOM 1403 C C . TYR A 1 181 ? -4.364 -7.524 10.768 1.00 98.25 181 TYR A C 1
ATOM 1405 O O . TYR A 1 181 ? -4.831 -7.095 11.825 1.00 98.25 181 TYR A O 1
ATOM 1413 N N . TYR A 1 182 ? -3.383 -6.889 10.128 1.00 97.50 182 TYR A N 1
ATOM 1414 C CA . TYR A 1 182 ? -2.950 -5.555 10.527 1.00 97.50 182 TYR A CA 1
ATOM 1415 C C . TYR A 1 182 ? -3.998 -4.512 10.091 1.00 97.50 182 TYR A C 1
ATOM 1417 O O . TYR A 1 182 ? -4.486 -4.624 8.968 1.00 97.50 182 TYR A O 1
ATOM 1425 N N . PRO A 1 183 ? -4.337 -3.492 10.908 1.00 97.88 183 PRO A N 1
ATOM 1426 C CA . PRO A 1 183 ? -5.329 -2.480 10.537 1.00 97.88 183 PRO A CA 1
ATOM 1427 C C . PRO A 1 183 ? -5.043 -1.797 9.188 1.00 97.88 183 PRO A C 1
ATOM 1429 O O . PRO A 1 183 ? -4.046 -1.088 9.040 1.00 97.88 183 PRO A O 1
ATOM 1432 N N . ASP A 1 184 ? -5.951 -1.961 8.222 1.00 97.69 184 ASP A N 1
ATOM 1433 C CA . ASP A 1 184 ? -5.857 -1.358 6.889 1.00 97.69 184 ASP A CA 1
ATOM 1434 C C . ASP A 1 184 ? -6.840 -0.184 6.754 1.00 97.69 184 ASP A C 1
ATOM 1436 O O . ASP A 1 184 ? -8.038 -0.342 6.499 1.00 97.69 184 ASP A O 1
ATOM 1440 N N . VAL A 1 185 ? -6.320 1.031 6.931 1.00 97.56 185 VAL A N 1
ATOM 1441 C CA . VAL A 1 185 ? -7.108 2.271 6.845 1.00 97.56 185 VAL A CA 1
ATOM 1442 C C . VAL A 1 185 ? -7.653 2.550 5.447 1.00 97.56 185 VAL A C 1
ATOM 1444 O O . VAL A 1 185 ? -8.726 3.146 5.330 1.00 97.56 185 VAL A O 1
ATOM 1447 N N . LEU A 1 186 ? -6.973 2.096 4.389 1.00 98.00 186 LEU A N 1
ATOM 1448 C CA . LEU A 1 186 ? -7.468 2.259 3.027 1.00 98.00 186 LEU A CA 1
ATOM 1449 C C . LEU A 1 186 ? -8.664 1.331 2.802 1.00 98.00 186 LEU A C 1
ATOM 1451 O O . LEU A 1 186 ? -9.707 1.788 2.331 1.00 98.00 186 LEU A O 1
ATOM 1455 N N . ALA A 1 187 ? -8.561 0.066 3.212 1.00 98.00 187 ALA A N 1
ATOM 1456 C CA . ALA A 1 187 ? -9.664 -0.885 3.120 1.00 98.00 187 ALA A CA 1
ATOM 1457 C C . ALA A 1 187 ? -10.880 -0.448 3.955 1.00 98.00 187 ALA A C 1
ATOM 1459 O O . ALA A 1 187 ? -12.006 -0.463 3.453 1.00 98.00 187 ALA A O 1
ATOM 1460 N N . MET A 1 188 ? -10.663 0.047 5.179 1.00 98.44 188 MET A N 1
ATOM 1461 C CA . MET A 1 188 ? -11.728 0.657 5.986 1.00 98.44 188 MET A CA 1
ATOM 1462 C C . MET A 1 188 ? -12.373 1.851 5.264 1.00 98.44 188 MET A C 1
ATOM 1464 O O . MET A 1 188 ? -13.595 1.920 5.143 1.00 98.44 188 MET A O 1
ATOM 1468 N N . SER A 1 189 ? -11.581 2.771 4.708 1.00 98.38 189 SER A N 1
ATOM 1469 C CA . SER A 1 189 ? -12.129 3.923 3.979 1.00 98.38 189 SER A CA 1
ATOM 1470 C C . SER A 1 189 ? -12.931 3.522 2.729 1.00 98.38 189 SER A C 1
ATOM 1472 O O . SER A 1 189 ? -13.935 4.161 2.416 1.00 98.38 189 SER A O 1
ATOM 1474 N N . ASN A 1 190 ? -12.550 2.435 2.046 1.00 98.12 190 ASN A N 1
ATOM 1475 C CA . ASN A 1 190 ? -13.296 1.886 0.909 1.00 98.12 190 ASN A CA 1
ATOM 1476 C C . ASN A 1 190 ? -14.663 1.336 1.334 1.00 98.12 190 ASN A C 1
ATOM 1478 O O . ASN A 1 190 ? -15.660 1.603 0.662 1.00 98.12 190 ASN A O 1
ATOM 1482 N N . VAL A 1 191 ? -14.731 0.618 2.461 1.00 97.75 191 VAL A N 1
ATOM 1483 C CA . VAL A 1 191 ? -16.008 0.143 3.016 1.00 97.75 191 VAL A CA 1
ATOM 1484 C C . VAL A 1 191 ? -16.907 1.317 3.392 1.00 97.75 191 VAL A C 1
ATOM 1486 O O . VAL A 1 191 ? -18.090 1.316 3.055 1.00 97.75 191 VAL A O 1
ATOM 1489 N N . LEU A 1 192 ? -16.349 2.343 4.039 1.00 97.38 192 LEU A N 1
ATOM 1490 C CA . LEU A 1 192 ? -17.104 3.539 4.405 1.00 97.38 192 LEU A CA 1
ATOM 1491 C C . LEU A 1 192 ? -17.656 4.266 3.166 1.00 97.38 192 LEU A C 1
ATOM 1493 O O . LEU A 1 192 ? -18.826 4.637 3.149 1.00 97.38 192 LEU A O 1
ATOM 1497 N N . HIS A 1 193 ? -16.848 4.405 2.112 1.00 97.56 193 HIS A N 1
ATOM 1498 C CA . HIS A 1 193 ? -17.269 5.002 0.842 1.00 97.56 193 HIS A CA 1
ATOM 1499 C C . HIS A 1 193 ? -18.407 4.207 0.175 1.00 97.56 193 HIS A C 1
ATOM 1501 O O . HIS A 1 193 ? -19.368 4.784 -0.338 1.00 97.56 193 HIS A O 1
ATOM 1507 N N . ALA A 1 194 ? -18.336 2.872 0.199 1.00 96.38 194 ALA A N 1
ATOM 1508 C CA . ALA A 1 194 ? -19.397 2.019 -0.335 1.00 96.38 194 ALA A CA 1
ATOM 1509 C C . ALA A 1 194 ? -20.717 2.176 0.446 1.00 96.38 194 ALA A C 1
ATOM 1511 O O . ALA A 1 194 ? -21.786 2.243 -0.160 1.00 96.38 194 ALA A O 1
ATOM 1512 N N . GLN A 1 195 ? -20.649 2.305 1.776 1.00 95.25 195 GLN A N 1
ATOM 1513 C CA . GLN A 1 195 ? -21.823 2.554 2.621 1.00 95.25 195 GLN A CA 1
ATOM 1514 C C . GLN A 1 195 ? -22.497 3.893 2.290 1.00 95.25 195 GLN A C 1
ATOM 1516 O O . GLN A 1 195 ? -23.722 3.954 2.213 1.00 95.25 195 GLN A O 1
ATOM 1521 N N . THR A 1 196 ? -21.719 4.953 2.042 1.00 94.81 196 THR A N 1
ATOM 1522 C CA . THR A 1 196 ? -22.273 6.265 1.669 1.00 94.81 196 THR A CA 1
ATOM 1523 C C . THR A 1 196 ? -22.893 6.274 0.274 1.00 94.81 196 THR A C 1
ATOM 1525 O O . THR A 1 196 ? -23.904 6.936 0.069 1.00 94.81 196 THR A O 1
ATOM 1528 N N . ALA A 1 197 ? -22.336 5.510 -0.671 1.00 92.88 197 ALA A N 1
ATOM 1529 C CA . ALA A 1 197 ? -22.878 5.412 -2.026 1.00 92.88 197 ALA A CA 1
ATOM 1530 C C . ALA A 1 197 ? -24.185 4.593 -2.087 1.00 92.88 197 ALA A C 1
ATOM 1532 O O . ALA A 1 197 ? -25.067 4.908 -2.881 1.00 92.88 197 ALA A O 1
ATOM 1533 N N . GLY A 1 198 ? -24.327 3.560 -1.247 1.00 86.06 198 GLY A N 1
ATOM 1534 C CA . GLY A 1 198 ? -25.530 2.714 -1.196 1.00 86.06 198 GLY A CA 1
ATOM 1535 C C . GLY A 1 198 ? -26.645 3.216 -0.266 1.00 86.06 198 GLY A C 1
ATOM 1536 O O . GLY A 1 198 ? -27.790 2.790 -0.395 1.00 86.06 198 GLY A O 1
ATOM 1537 N N . GLY A 1 199 ? -26.333 4.113 0.675 1.00 65.69 199 GLY A N 1
ATOM 1538 C CA . GLY A 1 199 ? -27.207 4.493 1.794 1.00 65.69 199 GLY A CA 1
ATOM 1539 C C . GLY A 1 199 ? -28.288 5.544 1.513 1.00 65.69 199 GLY A C 1
ATOM 1540 O O . GLY A 1 199 ? -29.061 5.856 2.413 1.00 65.69 199 GLY A O 1
ATOM 1541 N N . GLY A 1 200 ? -28.388 6.079 0.293 1.00 53.31 200 GLY A N 1
ATOM 1542 C CA . GLY A 1 200 ? -29.429 7.055 -0.070 1.00 53.31 200 GLY A CA 1
ATOM 1543 C C . GLY A 1 200 ? -30.797 6.452 -0.428 1.00 53.31 200 GLY A C 1
ATOM 1544 O O . GLY A 1 200 ? -31.729 7.202 -0.698 1.00 53.31 200 GLY A O 1
ATOM 1545 N N . GLY A 1 201 ? -30.923 5.118 -0.476 1.00 51.31 201 GLY A N 1
ATOM 1546 C CA . GLY A 1 201 ? -32.028 4.454 -1.181 1.00 51.31 201 GLY A CA 1
ATOM 1547 C C . GLY A 1 201 ? -33.086 3.709 -0.361 1.00 51.31 201 GLY A C 1
ATOM 1548 O O . GLY A 1 201 ? -34.069 3.279 -0.956 1.00 51.31 201 GLY A O 1
ATOM 1549 N N . GLY A 1 202 ? -32.960 3.511 0.955 1.00 56.09 202 GLY A N 1
ATOM 1550 C CA . GLY A 1 202 ? -33.971 2.681 1.624 1.00 56.09 202 GLY A CA 1
ATOM 1551 C C . GLY A 1 202 ? -33.830 2.506 3.123 1.00 56.09 202 GLY A C 1
ATOM 1552 O O . GLY A 1 202 ? -33.201 1.556 3.573 1.00 56.09 202 GLY A O 1
ATOM 1553 N N . ALA A 1 203 ? -34.493 3.379 3.881 1.00 49.78 203 ALA A N 1
ATOM 1554 C CA . ALA A 1 203 ? -34.978 3.079 5.228 1.00 49.78 203 ALA A CA 1
ATOM 1555 C C . ALA A 1 203 ? -36.037 4.103 5.683 1.00 49.78 203 ALA A C 1
ATOM 1557 O O . ALA A 1 203 ? -35.958 4.652 6.777 1.00 49.78 203 ALA A O 1
ATOM 1558 N N . THR A 1 204 ? -37.057 4.363 4.864 1.00 47.03 204 THR A N 1
ATOM 1559 C CA . THR A 1 204 ? -38.369 4.732 5.407 1.00 47.03 204 THR A CA 1
ATOM 1560 C C . THR A 1 204 ? -39.190 3.459 5.500 1.00 47.03 204 THR A C 1
ATOM 1562 O O . THR A 1 204 ? -39.521 2.824 4.501 1.00 47.03 204 THR A O 1
ATOM 1565 N N . GLY A 1 205 ? -39.453 3.052 6.741 1.00 52.19 205 GLY A N 1
ATOM 1566 C CA . GLY A 1 205 ? -40.339 1.950 7.061 1.00 52.19 205 GLY A CA 1
ATOM 1567 C C . GLY A 1 205 ? -41.709 2.159 6.426 1.00 52.19 205 GLY A C 1
ATOM 1568 O O . GLY A 1 205 ? -42.390 3.146 6.686 1.00 52.19 205 GLY A O 1
ATOM 1569 N N . GLY A 1 206 ? -42.102 1.194 5.607 1.00 40.22 206 GLY A N 1
ATOM 1570 C CA . GLY A 1 206 ? -43.446 1.031 5.087 1.00 40.22 206 GLY A CA 1
ATOM 1571 C C . GLY A 1 206 ? -43.848 -0.418 5.286 1.00 40.22 206 GLY A C 1
ATOM 1572 O O . GLY A 1 206 ? -43.694 -1.245 4.397 1.00 40.22 206 GLY A O 1
ATOM 1573 N N . SER A 1 207 ? -44.331 -0.729 6.487 1.00 51.97 207 SER A N 1
ATOM 1574 C CA . SER A 1 207 ? -45.158 -1.905 6.742 1.00 51.97 207 SER A CA 1
ATOM 1575 C C . SER A 1 207 ? -46.480 -1.722 5.982 1.00 51.97 207 SER A C 1
ATOM 1577 O O . SER A 1 207 ? -47.479 -1.292 6.556 1.00 51.97 207 SER A O 1
ATOM 1579 N N . SER A 1 208 ? -46.489 -2.006 4.683 1.00 43.34 208 SER A N 1
ATOM 1580 C CA . SER A 1 208 ? -47.712 -2.130 3.890 1.00 43.34 208 SER A CA 1
ATOM 1581 C C . SER A 1 208 ? -47.773 -3.527 3.285 1.00 43.34 208 SER A C 1
ATOM 1583 O O . SER A 1 208 ? -47.014 -3.866 2.383 1.00 43.34 208 SER A O 1
ATOM 1585 N N . THR A 1 209 ? -48.645 -4.325 3.900 1.00 48.94 209 THR A N 1
ATOM 1586 C CA . THR A 1 209 ? -49.559 -5.314 3.311 1.00 48.94 209 THR A CA 1
ATOM 1587 C C . THR A 1 209 ? -49.179 -5.918 1.946 1.00 48.94 209 THR A C 1
ATOM 1589 O O . THR A 1 209 ? -49.081 -5.193 0.957 1.00 48.94 209 THR A O 1
ATOM 1592 N N . PRO A 1 210 ? -49.081 -7.257 1.835 1.00 51.84 210 PRO A N 1
ATOM 1593 C CA . PRO A 1 210 ? -48.838 -7.919 0.559 1.00 51.84 210 PRO A CA 1
ATOM 1594 C C . PRO A 1 210 ? -50.071 -7.790 -0.349 1.00 51.84 210 PRO A C 1
ATOM 1596 O O . PRO A 1 210 ? -51.114 -8.385 -0.086 1.00 51.84 210 PRO A O 1
ATOM 1599 N N . GLN A 1 211 ? -49.945 -7.017 -1.428 1.00 41.84 211 GLN A N 1
ATOM 1600 C CA . GLN A 1 211 ? -50.912 -6.975 -2.524 1.00 41.84 211 GLN A CA 1
ATOM 1601 C C . GLN A 1 211 ? -50.397 -7.865 -3.675 1.00 41.84 211 GLN A C 1
ATOM 1603 O O . GLN A 1 211 ? -49.250 -7.700 -4.092 1.00 41.84 211 GLN A O 1
ATOM 1608 N N . PRO A 1 212 ? -51.192 -8.821 -4.192 1.00 63.94 212 PRO A N 1
ATOM 1609 C CA . PRO A 1 212 ? -50.823 -9.615 -5.359 1.00 63.94 212 PRO A CA 1
ATOM 1610 C C . PRO A 1 212 ? -51.195 -8.878 -6.658 1.00 63.94 212 PRO A C 1
ATOM 1612 O O . PRO A 1 212 ? -52.108 -8.055 -6.655 1.00 63.94 212 PRO A O 1
ATOM 1615 N N . SER A 1 213 ? -50.546 -9.259 -7.769 1.00 50.03 213 SER A N 1
ATOM 1616 C CA . SER A 1 213 ? -50.664 -8.735 -9.154 1.00 50.03 213 SER A CA 1
ATOM 1617 C C . SER A 1 213 ? -49.941 -7.391 -9.382 1.00 50.03 213 SER A C 1
ATOM 1619 O O . SER A 1 213 ? -50.045 -6.489 -8.568 1.00 50.03 213 SER A O 1
ATOM 1621 N N . VAL A 1 214 ? -49.119 -7.184 -10.420 1.00 46.38 214 VAL A N 1
ATOM 1622 C CA . VAL A 1 214 ? -49.292 -7.521 -11.842 1.00 46.38 214 VAL A CA 1
ATOM 1623 C C . VAL A 1 214 ? -47.922 -7.743 -12.515 1.00 46.38 214 VAL A C 1
ATOM 1625 O O . VAL A 1 214 ? -46.937 -7.079 -12.208 1.00 46.38 214 VAL A O 1
ATOM 1628 N N . SER A 1 215 ? -47.889 -8.677 -13.461 1.00 52.25 215 SER A N 1
ATOM 1629 C CA . SER A 1 215 ? -46.823 -8.957 -14.426 1.00 52.25 215 SER A CA 1
ATOM 1630 C C . SER A 1 215 ? -46.359 -7.719 -15.213 1.00 52.25 215 SER A C 1
ATOM 1632 O O . SER A 1 215 ? -47.134 -7.155 -15.984 1.00 52.25 215 SER A O 1
ATOM 1634 N N . GLY A 1 216 ? -45.080 -7.358 -15.092 1.00 45.97 216 GLY A N 1
ATOM 1635 C CA . GLY A 1 216 ? -44.411 -6.345 -15.915 1.00 45.97 216 GLY A CA 1
ATOM 1636 C C . GLY A 1 216 ? -42.912 -6.636 -15.982 1.00 45.97 216 GLY A C 1
ATOM 1637 O O . GLY A 1 216 ? -42.255 -6.716 -14.950 1.00 45.97 216 GLY A O 1
ATOM 1638 N N . GLY A 1 217 ? -42.406 -6.893 -17.191 1.00 54.97 217 GLY A N 1
ATOM 1639 C CA . GLY A 1 217 ? -41.089 -7.474 -17.461 1.00 54.97 217 GLY A CA 1
ATOM 1640 C C . GLY A 1 217 ? -39.905 -6.694 -16.885 1.00 54.97 217 GLY A C 1
ATOM 1641 O O . GLY A 1 217 ? -39.709 -5.518 -17.181 1.00 54.97 217 GLY A O 1
ATOM 1642 N N . ALA A 1 218 ? -39.089 -7.400 -16.102 1.00 47.59 218 ALA A N 1
ATOM 1643 C CA . ALA A 1 218 ? -37.786 -6.944 -15.639 1.00 47.59 218 ALA A CA 1
ATOM 1644 C C . ALA A 1 218 ? -36.729 -7.060 -16.764 1.00 47.59 218 ALA A C 1
ATOM 1646 O O . ALA A 1 218 ? -36.744 -8.043 -17.512 1.00 47.59 218 ALA A O 1
ATOM 1647 N N . PRO A 1 219 ? -35.797 -6.098 -16.892 1.00 58.12 219 PRO A N 1
ATOM 1648 C CA . PRO A 1 219 ? -34.713 -6.157 -17.872 1.00 58.12 219 PRO A CA 1
ATOM 1649 C C . PRO A 1 219 ? -33.630 -7.192 -17.481 1.00 58.12 219 PRO A C 1
ATOM 1651 O O . PRO A 1 219 ? -33.476 -7.521 -16.301 1.00 58.12 219 PRO A O 1
ATOM 1654 N N . PRO A 1 220 ? -32.860 -7.727 -18.452 1.00 56.09 220 PRO A N 1
ATOM 1655 C CA . PRO A 1 220 ? -32.041 -8.926 -18.281 1.00 56.09 220 PRO A CA 1
ATOM 1656 C C . PRO A 1 220 ? -30.693 -8.620 -17.607 1.00 56.09 220 PRO A C 1
ATOM 1658 O O . PRO A 1 220 ? -29.664 -8.476 -18.266 1.00 56.09 220 PRO A O 1
ATOM 1661 N N . ALA A 1 221 ? -30.667 -8.579 -16.273 1.00 58.25 221 ALA A N 1
ATOM 1662 C CA . ALA A 1 221 ? -29.425 -8.484 -15.491 1.00 58.25 221 ALA A CA 1
ATOM 1663 C C . ALA A 1 221 ? -28.479 -9.699 -15.670 1.00 58.25 221 ALA A C 1
ATOM 1665 O O . ALA A 1 221 ? -27.307 -9.646 -15.307 1.00 58.25 221 ALA A O 1
ATOM 1666 N N . SER A 1 222 ? -28.955 -10.788 -16.275 1.00 63.56 222 SER A N 1
ATOM 1667 C CA . SER A 1 222 ? -28.203 -12.025 -16.506 1.00 63.56 222 SER A CA 1
ATOM 1668 C C . SER A 1 222 ? -27.185 -11.955 -17.655 1.00 63.56 222 SER A C 1
ATOM 1670 O O . SER A 1 222 ? -26.242 -12.743 -17.665 1.00 63.56 222 SER A O 1
ATOM 1672 N N . GLN A 1 223 ? -27.301 -11.008 -18.596 1.00 71.31 223 GLN A N 1
ATOM 1673 C CA . GLN A 1 223 ? -26.362 -10.929 -19.730 1.00 71.31 223 GLN A CA 1
ATOM 1674 C C . GLN A 1 223 ? -24.998 -10.336 -19.348 1.00 71.31 223 GLN A C 1
ATOM 1676 O O . GLN A 1 223 ? -23.966 -10.838 -19.795 1.00 71.31 223 GLN A O 1
ATOM 1681 N N . ALA A 1 224 ? -24.966 -9.322 -18.476 1.00 73.12 224 ALA A N 1
ATOM 1682 C CA . ALA A 1 224 ? -23.711 -8.691 -18.057 1.00 73.12 224 ALA A CA 1
ATOM 1683 C C . ALA A 1 224 ? -22.812 -9.661 -17.267 1.00 73.12 224 ALA A C 1
ATOM 1685 O O . ALA A 1 224 ? -21.599 -9.710 -17.476 1.00 73.12 224 ALA A O 1
ATOM 1686 N N . GLN A 1 225 ? -23.412 -10.499 -16.415 1.00 80.00 225 GLN A N 1
ATOM 1687 C CA . GLN A 1 225 ? -22.674 -11.484 -15.624 1.00 80.00 225 GLN A CA 1
ATOM 1688 C C . GLN A 1 225 ? -22.097 -12.613 -16.496 1.00 80.00 225 GLN A C 1
ATOM 1690 O O . GLN A 1 225 ? -20.975 -13.065 -16.262 1.00 80.00 225 GLN A O 1
ATOM 1695 N N . GLN A 1 226 ? -22.811 -13.020 -17.552 1.00 85.25 226 GLN A N 1
ATOM 1696 C CA . GLN A 1 226 ? -22.326 -14.029 -18.498 1.00 85.25 226 GLN A CA 1
ATOM 1697 C C . GLN A 1 226 ? -21.156 -13.506 -19.347 1.00 85.25 226 GLN A C 1
ATOM 1699 O O . GLN A 1 226 ? -20.195 -14.235 -19.604 1.00 85.25 226 GLN A O 1
ATOM 1704 N N . GLN A 1 227 ? -21.189 -12.224 -19.721 1.00 85.19 227 GLN A N 1
ATOM 1705 C CA . GLN A 1 227 ? -20.111 -11.591 -20.482 1.00 85.19 227 GLN A CA 1
ATOM 1706 C C . GLN A 1 227 ? -18.828 -11.445 -19.646 1.00 85.19 227 GLN A C 1
ATOM 1708 O O . GLN A 1 227 ? -17.729 -11.703 -20.141 1.00 85.19 227 GLN A O 1
ATOM 1713 N N . GLN A 1 228 ? -18.958 -11.129 -18.353 1.00 85.06 228 GLN A N 1
ATOM 1714 C CA . GLN A 1 228 ? -17.815 -11.061 -17.439 1.00 85.06 228 GLN A CA 1
ATOM 1715 C C . GLN A 1 228 ? -17.165 -12.438 -17.222 1.00 85.06 228 GLN A C 1
ATOM 1717 O O . GLN A 1 228 ? -15.937 -12.546 -17.174 1.00 85.06 228 GLN A O 1
ATOM 1722 N N . GLN A 1 229 ? -17.966 -13.506 -17.160 1.00 88.62 229 GLN A N 1
ATOM 1723 C CA . GLN A 1 229 ? -17.452 -14.868 -17.005 1.00 88.62 229 GLN A CA 1
ATOM 1724 C C . GLN A 1 229 ? -16.689 -15.347 -18.255 1.00 88.62 229 GLN A C 1
ATOM 1726 O O . GLN A 1 229 ? -15.625 -15.955 -18.126 1.00 88.62 229 GLN A O 1
ATOM 1731 N N . GLN A 1 230 ? -17.163 -15.005 -19.461 1.00 91.56 230 GLN A N 1
ATOM 1732 C CA . GLN A 1 230 ? -16.431 -15.287 -20.705 1.00 91.56 230 GLN A CA 1
ATOM 1733 C C . GLN A 1 230 ? -15.090 -14.551 -20.777 1.00 91.56 230 GLN A C 1
ATOM 1735 O O . GLN A 1 230 ? -14.084 -15.145 -21.170 1.00 91.56 230 GLN A O 1
ATOM 1740 N N . GLN A 1 231 ? -15.047 -13.282 -20.364 1.00 91.88 231 GLN A N 1
ATOM 1741 C CA . GLN A 1 231 ? -13.810 -12.502 -20.396 1.00 91.88 231 GLN A CA 1
ATOM 1742 C C . GLN A 1 231 ? -12.755 -13.071 -19.433 1.00 91.88 231 GLN A C 1
ATOM 1744 O O . GLN A 1 231 ? -11.574 -13.156 -19.775 1.00 91.88 231 GLN A O 1
ATOM 1749 N N . GLN A 1 232 ? -13.180 -13.546 -18.259 1.00 89.94 232 GLN A N 1
ATOM 1750 C CA . GLN A 1 232 ? -12.285 -14.181 -17.292 1.00 89.94 232 GLN A CA 1
ATOM 1751 C C . GLN A 1 232 ? -11.734 -15.523 -17.810 1.00 89.94 232 GLN A C 1
ATOM 1753 O O . GLN A 1 232 ? -10.556 -15.830 -17.612 1.00 89.94 232 GLN A O 1
ATOM 1758 N N . GLN A 1 233 ? -12.547 -16.292 -18.542 1.00 94.75 233 GLN A N 1
ATOM 1759 C CA . GLN A 1 233 ? -12.126 -17.555 -19.152 1.00 94.75 233 GLN A CA 1
ATOM 1760 C C . GLN A 1 233 ? -11.129 -17.342 -20.305 1.00 94.75 233 GLN A C 1
ATOM 1762 O O . GLN A 1 233 ? -10.146 -18.078 -20.414 1.00 94.75 233 GLN A O 1
ATOM 1767 N N . GLN A 1 234 ? -11.316 -16.292 -21.113 1.00 94.81 234 GLN A N 1
ATOM 1768 C CA . GLN A 1 234 ? -10.355 -15.913 -22.155 1.00 94.81 234 GLN A CA 1
ATOM 1769 C C . GLN A 1 234 ? -9.000 -15.523 -21.562 1.00 94.81 234 GLN A C 1
ATOM 1771 O O . GLN A 1 234 ? -7.972 -16.009 -22.039 1.00 94.81 234 GLN A O 1
ATOM 1776 N N . LEU A 1 235 ? -8.990 -14.720 -20.492 1.00 94.50 235 LEU A N 1
ATOM 1777 C CA . LEU A 1 235 ? -7.752 -14.301 -19.832 1.00 94.50 235 LEU A CA 1
ATOM 1778 C C . LEU A 1 235 ? -6.968 -15.503 -19.282 1.00 94.50 235 LEU A C 1
ATOM 1780 O O . LEU A 1 235 ? -5.750 -15.582 -19.442 1.00 94.50 235 LEU A O 1
ATOM 1784 N N . MET A 1 236 ? -7.674 -16.469 -18.687 1.00 95.56 236 MET A N 1
ATOM 1785 C CA . MET A 1 236 ? -7.061 -17.689 -18.161 1.00 95.56 236 MET A CA 1
ATOM 1786 C C . MET A 1 236 ? -6.459 -18.554 -19.281 1.00 95.56 236 MET A C 1
ATOM 1788 O O . MET A 1 236 ? -5.352 -19.070 -19.127 1.00 95.56 236 MET A O 1
ATOM 1792 N N . SER A 1 237 ? -7.134 -18.650 -20.434 1.00 96.88 237 SER A N 1
ATOM 1793 C CA . SER A 1 237 ? -6.604 -19.371 -21.600 1.00 96.88 237 SER A CA 1
ATOM 1794 C C . SER A 1 237 ? -5.357 -18.700 -22.188 1.00 96.88 237 SER A C 1
ATOM 1796 O O . SER A 1 237 ? -4.384 -19.382 -22.507 1.00 96.88 237 SER A O 1
ATOM 1798 N N . ALA A 1 238 ? -5.340 -17.364 -22.254 1.00 96.12 238 ALA A N 1
ATOM 1799 C CA . ALA A 1 238 ? -4.206 -16.604 -22.770 1.00 96.12 238 ALA A CA 1
ATOM 1800 C C . ALA A 1 238 ? -2.971 -16.767 -21.871 1.00 96.12 238 ALA A C 1
ATOM 1802 O O . ALA A 1 238 ? -1.863 -16.976 -22.367 1.00 96.12 238 ALA A O 1
ATOM 1803 N N . LEU A 1 239 ? -3.166 -16.750 -20.548 1.00 95.56 239 LEU A N 1
ATOM 1804 C CA . LEU A 1 239 ? -2.088 -16.975 -19.586 1.00 95.56 239 LEU A CA 1
ATOM 1805 C C . LEU A 1 239 ? -1.521 -18.400 -19.692 1.00 95.56 239 LEU A C 1
ATOM 1807 O O . LEU A 1 239 ? -0.304 -18.588 -19.680 1.00 95.56 239 LEU A O 1
ATOM 1811 N N . GLN A 1 240 ? -2.389 -19.404 -19.849 1.00 96.06 240 GLN A N 1
ATOM 1812 C CA . GLN A 1 240 ? -1.961 -20.790 -20.041 1.00 96.06 240 GLN A CA 1
ATOM 1813 C C . GLN A 1 240 ? -1.165 -20.961 -21.343 1.00 96.06 240 GLN A C 1
ATOM 1815 O O . GLN A 1 240 ? -0.126 -21.623 -21.352 1.00 96.06 240 GLN A O 1
ATOM 1820 N N . GLN A 1 241 ? -1.601 -20.316 -22.428 1.00 96.50 241 GLN A N 1
ATOM 1821 C CA . GLN A 1 241 ? -0.907 -20.359 -23.713 1.00 96.50 241 GLN A CA 1
ATOM 1822 C C . GLN A 1 241 ? 0.470 -19.676 -23.646 1.00 96.50 241 GLN A C 1
ATOM 1824 O O . GLN A 1 241 ? 1.446 -20.199 -24.188 1.00 96.50 241 GLN A O 1
ATOM 1829 N N . GLN A 1 242 ? 0.581 -18.561 -22.916 1.00 95.50 242 GLN A N 1
ATOM 1830 C CA . GLN A 1 242 ? 1.856 -17.879 -22.683 1.00 95.50 242 GLN A CA 1
ATOM 1831 C C . GLN A 1 242 ? 2.841 -18.760 -21.898 1.00 95.50 242 GLN A C 1
ATOM 1833 O O . GLN A 1 242 ? 4.019 -18.842 -22.254 1.00 95.50 242 GLN A O 1
ATOM 1838 N N . GLN A 1 243 ? 2.36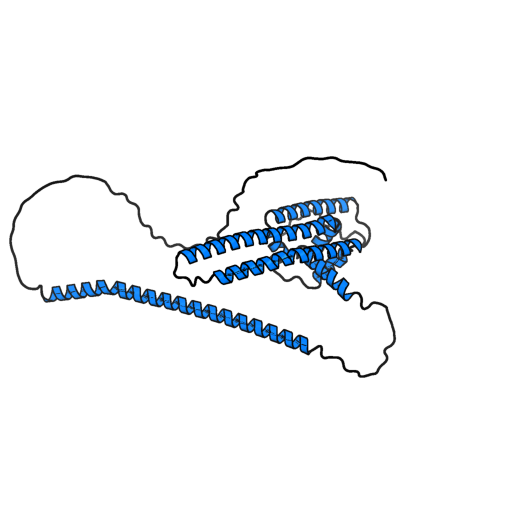5 -19.464 -20.866 1.00 94.25 243 GLN A N 1
ATOM 1839 C CA . GLN A 1 243 ? 3.198 -20.390 -20.096 1.00 94.25 243 GLN A CA 1
ATOM 1840 C C . GLN A 1 243 ? 3.708 -21.547 -20.971 1.00 94.25 243 GLN A C 1
ATOM 1842 O O . GLN A 1 243 ? 4.876 -21.930 -20.882 1.00 94.25 243 GLN A O 1
ATOM 1847 N N . GLN A 1 244 ? 2.864 -22.064 -21.868 1.00 96.50 244 GLN A N 1
ATOM 1848 C CA . GLN A 1 244 ? 3.241 -23.134 -22.790 1.00 96.50 244 GLN A CA 1
ATOM 1849 C C . GLN A 1 244 ? 4.305 -22.676 -23.804 1.00 96.50 244 GLN A C 1
ATOM 1851 O O . GLN A 1 244 ? 5.260 -23.410 -24.061 1.00 96.50 244 GLN A O 1
ATOM 1856 N N . GLN A 1 245 ? 4.203 -21.441 -24.314 1.00 96.56 245 GLN A N 1
ATOM 1857 C CA . GLN A 1 245 ? 5.232 -20.851 -25.181 1.00 96.56 245 GLN A CA 1
ATOM 1858 C C . GLN A 1 245 ? 6.579 -20.679 -24.468 1.00 96.56 245 GLN A C 1
ATOM 1860 O O . GLN A 1 245 ? 7.616 -20.988 -25.056 1.00 96.56 245 GLN A O 1
ATOM 1865 N N . GLN A 1 246 ? 6.586 -20.238 -23.204 1.00 94.06 246 GLN A N 1
ATOM 1866 C CA . GLN A 1 246 ? 7.825 -20.151 -22.420 1.00 94.06 246 GLN A CA 1
ATOM 1867 C C . GLN A 1 246 ? 8.487 -21.520 -22.239 1.00 94.06 246 GLN A C 1
ATOM 1869 O O . GLN A 1 246 ? 9.703 -21.642 -22.396 1.00 94.06 246 GLN A O 1
ATOM 1874 N N . LEU A 1 247 ? 7.698 -22.561 -21.956 1.00 97.19 247 LEU A N 1
ATOM 1875 C CA . LEU A 1 247 ? 8.224 -23.918 -21.802 1.00 97.19 247 LEU A CA 1
ATOM 1876 C C . LEU A 1 247 ? 8.844 -24.435 -23.108 1.00 97.19 247 LEU A C 1
ATOM 1878 O O . LEU A 1 247 ? 9.900 -25.069 -23.098 1.00 97.19 247 LEU A O 1
ATOM 1882 N N . GLN A 1 248 ? 8.207 -24.124 -24.237 1.00 97.12 248 GLN A N 1
ATOM 1883 C CA . GLN A 1 248 ? 8.678 -24.527 -25.556 1.00 97.12 248 GLN A CA 1
ATOM 1884 C C . GLN A 1 248 ? 9.978 -23.803 -25.942 1.00 97.12 248 GLN A C 1
ATOM 1886 O O . GLN A 1 248 ? 10.899 -24.444 -26.447 1.00 97.12 248 GLN A O 1
ATOM 1891 N N . GLN A 1 249 ? 10.108 -22.507 -25.625 1.00 95.81 249 GLN A N 1
ATOM 1892 C CA . GLN A 1 249 ? 11.374 -21.781 -25.789 1.00 95.81 249 GLN A CA 1
ATOM 1893 C C . GLN A 1 249 ? 12.492 -22.370 -24.923 1.00 95.81 249 GLN A C 1
ATOM 1895 O O . GLN A 1 249 ? 13.610 -22.539 -25.408 1.00 95.81 249 GLN A O 1
ATOM 1900 N N . MET A 1 250 ? 12.198 -22.735 -23.671 1.00 96.06 250 MET A N 1
ATOM 1901 C CA . MET A 1 250 ? 13.187 -23.349 -22.782 1.00 96.06 250 MET A CA 1
ATOM 1902 C C . MET A 1 250 ? 13.686 -24.695 -23.331 1.00 96.06 250 MET A C 1
ATOM 1904 O O . MET A 1 250 ? 14.895 -24.927 -23.367 1.00 96.06 250 MET A O 1
ATOM 1908 N N . GLN A 1 251 ? 12.786 -25.560 -23.818 1.00 96.69 251 GLN A N 1
ATOM 1909 C CA . GLN A 1 251 ? 13.183 -26.821 -24.458 1.00 96.69 251 GLN A CA 1
ATOM 1910 C C . GLN A 1 251 ? 14.054 -26.589 -25.693 1.00 96.69 251 GLN A C 1
ATOM 1912 O O . GLN A 1 251 ? 15.050 -27.287 -25.884 1.00 96.69 251 GLN A O 1
ATOM 1917 N N . GLN A 1 252 ? 13.719 -25.593 -26.514 1.00 96.31 252 GLN A N 1
ATOM 1918 C CA . GLN A 1 252 ? 14.494 -25.280 -27.711 1.00 96.31 252 GLN A CA 1
ATOM 1919 C C . GLN A 1 252 ? 15.913 -24.806 -27.358 1.00 96.31 252 GLN A C 1
ATOM 1921 O O . GLN A 1 252 ? 16.884 -25.211 -28.000 1.00 96.31 252 GLN A O 1
ATOM 1926 N N . GLN A 1 253 ? 16.043 -24.009 -26.295 1.00 94.38 253 GLN A N 1
ATOM 1927 C CA . GLN A 1 253 ? 17.332 -23.531 -25.801 1.00 94.38 253 GLN A CA 1
ATOM 1928 C C . GLN A 1 253 ? 18.177 -24.669 -25.206 1.00 94.38 253 GLN A C 1
ATOM 1930 O O . GLN A 1 253 ? 19.378 -24.755 -25.472 1.00 94.38 253 GLN A O 1
ATOM 1935 N N . GLN A 1 254 ? 17.549 -25.589 -24.465 1.00 95.44 254 GLN A N 1
ATOM 1936 C CA . GLN A 1 254 ? 18.216 -26.784 -23.945 1.00 95.44 254 GLN A CA 1
ATOM 1937 C C . GLN A 1 254 ? 18.705 -27.691 -25.084 1.00 95.44 254 GLN A C 1
ATOM 1939 O O . GLN A 1 254 ? 19.838 -28.171 -25.045 1.00 95.44 254 GLN A O 1
ATOM 1944 N N . HIS A 1 255 ? 17.893 -27.875 -26.129 1.00 96.38 255 HIS A N 1
ATOM 1945 C CA . HIS A 1 255 ? 18.276 -28.674 -27.290 1.00 96.38 255 HIS A CA 1
ATOM 1946 C C . HIS A 1 255 ? 19.467 -28.061 -28.042 1.00 96.38 255 HIS A C 1
ATOM 1948 O O . HIS A 1 255 ? 20.403 -28.780 -28.387 1.00 96.38 255 HIS A O 1
ATOM 1954 N N . GLN A 1 256 ? 19.492 -26.733 -28.224 1.00 94.56 256 GLN A N 1
ATOM 1955 C CA . GLN A 1 256 ? 20.651 -26.039 -28.805 1.00 94.56 256 GLN A CA 1
ATOM 1956 C C . GLN A 1 256 ? 21.929 -26.240 -27.983 1.00 94.56 256 GLN A C 1
ATOM 1958 O O . GLN A 1 256 ? 22.986 -26.503 -28.557 1.00 94.56 256 GLN A O 1
ATOM 1963 N N . GLN A 1 257 ? 21.849 -26.163 -26.650 1.00 93.88 257 GLN A N 1
ATOM 1964 C CA . GLN A 1 257 ? 23.005 -26.442 -25.789 1.00 93.88 257 GLN A CA 1
ATOM 1965 C C . GLN A 1 257 ? 23.518 -27.874 -25.960 1.00 93.88 257 GLN A C 1
ATOM 1967 O O . GLN A 1 257 ? 24.727 -28.091 -26.045 1.00 93.88 257 GLN A O 1
ATOM 1972 N N . GLN A 1 258 ? 22.610 -28.844 -26.054 1.00 95.81 258 GLN A N 1
ATOM 1973 C CA . GLN A 1 258 ? 22.969 -30.249 -26.230 1.00 95.81 258 GLN A CA 1
ATOM 1974 C C . GLN A 1 258 ? 23.626 -30.504 -27.595 1.00 95.81 258 GLN A C 1
ATOM 1976 O O . GLN A 1 258 ? 24.613 -31.235 -27.686 1.00 95.81 258 GLN A O 1
ATOM 1981 N N . GLN A 1 259 ? 23.133 -29.843 -28.647 1.00 95.31 259 GLN A N 1
ATOM 1982 C CA . GLN A 1 259 ? 23.728 -29.902 -29.982 1.00 95.31 259 GLN A CA 1
ATOM 1983 C C . GLN A 1 259 ? 25.137 -29.293 -30.005 1.00 95.31 259 GLN A C 1
ATOM 1985 O O . GLN A 1 259 ? 26.049 -29.863 -30.607 1.00 95.31 259 GLN A O 1
ATOM 1990 N N . MET A 1 260 ? 25.337 -28.174 -29.299 1.00 94.25 260 MET A N 1
ATOM 1991 C CA . MET A 1 260 ? 26.652 -27.544 -29.179 1.00 94.25 260 MET A CA 1
ATOM 1992 C C . MET A 1 260 ? 27.642 -28.441 -28.418 1.00 94.25 260 MET A C 1
ATOM 1994 O O . MET A 1 260 ? 28.792 -28.572 -28.836 1.00 94.25 260 MET A O 1
ATOM 1998 N N . GLN A 1 261 ? 27.202 -29.119 -27.349 1.00 93.88 261 GLN A N 1
ATOM 1999 C CA . GLN A 1 261 ? 28.039 -30.093 -26.638 1.00 93.88 261 GLN A CA 1
ATOM 2000 C C . GLN A 1 261 ? 28.442 -31.278 -27.523 1.00 93.88 261 GLN A C 1
ATOM 2002 O O . GLN A 1 261 ? 29.609 -31.666 -27.501 1.00 93.88 261 GLN A O 1
ATOM 2007 N N . GLN A 1 262 ? 27.529 -31.819 -28.340 1.00 92.69 262 GLN A N 1
ATOM 2008 C CA . GLN A 1 262 ? 27.883 -32.888 -29.284 1.00 92.69 262 GLN A CA 1
ATOM 2009 C C . GLN A 1 262 ? 28.898 -32.426 -30.333 1.00 92.69 262 GLN A C 1
ATOM 2011 O O . GLN A 1 262 ? 29.855 -33.151 -30.605 1.00 92.69 262 GLN A O 1
ATOM 2016 N N . GLN A 1 263 ? 28.745 -31.218 -30.890 1.00 90.44 263 GLN A N 1
ATOM 2017 C CA . GLN A 1 263 ? 29.746 -30.676 -31.815 1.00 90.44 263 GLN A CA 1
ATOM 2018 C C . GLN A 1 263 ? 31.105 -30.493 -31.140 1.00 90.44 263 GLN A C 1
ATOM 2020 O O . GLN A 1 263 ? 32.123 -30.857 -31.726 1.00 90.44 263 GLN A O 1
ATOM 2025 N N . MET A 1 264 ? 31.135 -29.994 -29.901 1.00 90.81 264 MET A N 1
ATOM 2026 C CA . MET A 1 264 ? 32.386 -29.837 -29.160 1.00 90.81 264 MET A CA 1
ATOM 2027 C C . MET A 1 264 ? 33.065 -31.191 -28.905 1.00 90.81 264 MET A C 1
ATOM 2029 O O . MET A 1 264 ? 34.280 -31.310 -29.062 1.00 90.81 264 MET A O 1
ATOM 2033 N N . GLN A 1 265 ? 32.290 -32.228 -28.573 1.00 88.12 265 GLN A N 1
ATOM 2034 C CA . GLN A 1 265 ? 32.816 -33.573 -28.346 1.00 88.12 265 GLN A CA 1
ATOM 2035 C C . GLN A 1 265 ? 33.379 -34.190 -29.636 1.00 88.12 265 GLN A C 1
ATOM 2037 O O . GLN A 1 265 ? 34.486 -34.725 -29.626 1.00 88.12 265 GLN A O 1
ATOM 2042 N N . LEU A 1 266 ? 32.679 -34.043 -30.767 1.00 83.19 266 LEU A N 1
ATOM 2043 C CA . LEU A 1 266 ? 33.174 -34.492 -32.075 1.00 83.19 266 LEU A CA 1
ATOM 2044 C C . LEU A 1 266 ? 34.440 -33.738 -32.503 1.00 83.19 266 LEU A C 1
ATOM 2046 O O . LEU A 1 266 ? 35.363 -34.337 -33.056 1.00 83.19 266 LEU A O 1
ATOM 2050 N N . GLN A 1 267 ? 34.520 -32.440 -32.209 1.00 85.44 267 GLN A N 1
ATOM 2051 C CA . GLN A 1 267 ? 35.682 -31.631 -32.560 1.00 85.44 267 GLN A CA 1
ATOM 2052 C C . GLN A 1 267 ? 36.908 -31.976 -31.701 1.00 85.44 267 GLN A C 1
ATOM 2054 O O . GLN A 1 267 ? 38.012 -31.981 -32.238 1.00 85.44 267 GLN A O 1
ATOM 2059 N N . GLN A 1 268 ? 36.731 -32.364 -30.429 1.00 80.38 268 GLN A N 1
ATOM 2060 C CA . GLN A 1 268 ? 37.822 -32.867 -29.576 1.00 80.38 268 GLN A CA 1
ATOM 2061 C C . GLN A 1 268 ? 38.306 -34.276 -29.948 1.00 80.38 268 GLN A C 1
ATOM 2063 O O . GLN A 1 268 ? 39.486 -34.569 -29.781 1.00 80.38 268 GLN A O 1
ATOM 2068 N N . LEU A 1 269 ? 37.436 -35.145 -30.473 1.00 70.62 269 LEU A N 1
ATOM 2069 C CA . LEU A 1 269 ? 37.833 -36.487 -30.926 1.00 70.62 269 LEU A CA 1
ATOM 2070 C C . LEU A 1 269 ? 38.598 -36.470 -32.261 1.00 70.62 269 LEU A C 1
ATOM 2072 O O . LEU A 1 269 ? 39.380 -37.383 -32.534 1.00 70.62 269 LEU A O 1
ATOM 2076 N N . SER A 1 270 ? 38.418 -35.427 -33.076 1.00 71.19 270 SER A N 1
ATOM 2077 C CA . SER A 1 270 ? 39.024 -35.347 -34.411 1.00 71.19 270 SER A CA 1
ATOM 2078 C C . SER A 1 270 ? 40.568 -35.332 -34.447 1.00 71.19 270 SER A C 1
ATOM 2080 O O . SER A 1 270 ? 41.122 -36.095 -35.240 1.00 71.19 270 SER A O 1
ATOM 2082 N N . PRO A 1 271 ? 41.313 -34.596 -33.591 1.00 68.94 271 PRO A N 1
ATOM 2083 C CA . PRO A 1 271 ? 42.771 -34.532 -33.694 1.00 68.94 271 PRO A CA 1
ATOM 2084 C C . PRO A 1 271 ? 43.428 -35.819 -33.187 1.00 68.94 271 PRO A C 1
ATOM 2086 O O . PRO A 1 271 ? 44.422 -36.277 -33.747 1.00 68.94 271 PRO A O 1
ATOM 2089 N N . GLN A 1 272 ? 42.854 -36.436 -32.149 1.00 68.25 272 GLN A N 1
ATOM 2090 C CA . GLN A 1 272 ? 43.419 -37.632 -31.527 1.00 68.25 272 GLN A CA 1
ATOM 2091 C C . GLN A 1 272 ? 43.230 -38.870 -32.417 1.00 68.25 272 GLN A C 1
ATOM 2093 O O . GLN A 1 272 ? 44.165 -39.652 -32.585 1.00 68.25 272 GLN A O 1
ATOM 2098 N N . ALA A 1 273 ? 42.070 -39.000 -33.075 1.00 69.25 273 ALA A N 1
ATOM 2099 C CA . ALA A 1 273 ? 41.839 -40.048 -34.070 1.00 69.25 273 ALA A CA 1
ATOM 2100 C C . ALA A 1 273 ? 42.739 -39.879 -35.309 1.00 69.25 273 ALA A C 1
ATOM 2102 O O . ALA A 1 273 ? 43.271 -40.861 -35.831 1.00 69.25 273 ALA A O 1
ATOM 2103 N N . GLN A 1 274 ? 42.971 -38.638 -35.754 1.00 71.31 274 GLN A N 1
ATOM 2104 C CA . GLN A 1 274 ? 43.848 -38.356 -36.893 1.00 71.31 274 GLN A CA 1
ATOM 2105 C C . GLN A 1 274 ? 45.322 -38.665 -36.572 1.00 71.31 274 GLN A C 1
ATOM 2107 O O . GLN A 1 274 ? 46.031 -39.221 -37.412 1.00 71.31 274 GLN A O 1
ATOM 2112 N N . GLN A 1 275 ? 45.770 -38.406 -35.339 1.00 74.94 275 GLN A N 1
ATOM 2113 C CA . GLN A 1 275 ? 47.128 -38.734 -34.895 1.00 74.94 275 GLN A CA 1
ATOM 2114 C C . GLN A 1 275 ? 47.345 -40.249 -34.747 1.00 74.94 275 GLN A C 1
ATOM 2116 O O . GLN A 1 275 ? 48.394 -40.762 -35.139 1.00 74.94 275 GLN A O 1
ATOM 2121 N N . GLN A 1 276 ? 46.346 -40.987 -34.254 1.00 72.94 276 GLN A N 1
ATOM 2122 C CA . GLN A 1 276 ? 46.428 -42.445 -34.129 1.00 72.94 276 GLN A CA 1
ATOM 2123 C C . GLN A 1 276 ? 46.432 -43.139 -35.502 1.00 72.94 276 GLN A C 1
ATOM 2125 O O . GLN A 1 276 ? 47.196 -44.082 -35.717 1.00 72.94 276 GLN A O 1
ATOM 2130 N N . MET A 1 277 ? 45.658 -42.620 -36.463 1.00 72.62 277 MET A N 1
ATOM 2131 C CA . MET A 1 277 ? 45.682 -43.098 -37.849 1.00 72.62 277 MET A CA 1
ATOM 2132 C C . MET A 1 277 ? 47.046 -42.843 -38.515 1.00 72.62 277 MET A C 1
ATOM 2134 O O . MET A 1 277 ? 47.567 -43.715 -39.212 1.00 72.62 277 MET A O 1
ATOM 2138 N N . GLN A 1 278 ? 47.672 -41.690 -38.256 1.00 73.31 278 GLN A N 1
ATOM 2139 C CA . GLN A 1 278 ? 49.000 -41.376 -38.793 1.00 73.31 278 GLN A CA 1
ATOM 2140 C C . GLN A 1 278 ? 50.106 -42.254 -38.173 1.00 73.31 278 GLN A C 1
ATOM 2142 O O . GLN A 1 278 ? 51.014 -42.690 -38.882 1.00 73.31 278 GLN A O 1
ATOM 2147 N N . GLN A 1 279 ? 50.002 -42.593 -36.882 1.00 70.38 279 GLN A N 1
ATOM 2148 C CA . GLN A 1 279 ? 50.927 -43.524 -36.221 1.00 70.38 279 GLN A CA 1
ATOM 2149 C C . GLN A 1 279 ? 50.808 -44.957 -36.763 1.00 70.38 279 GLN A C 1
ATOM 2151 O O . GLN A 1 279 ? 51.820 -45.631 -36.955 1.00 70.38 279 GLN A O 1
ATOM 2156 N N . GLN A 1 280 ? 49.591 -45.416 -37.074 1.00 68.12 280 GLN A N 1
ATOM 2157 C CA . GLN A 1 280 ? 49.387 -46.740 -37.667 1.00 68.12 280 GLN A CA 1
ATOM 2158 C C . GLN A 1 280 ? 49.972 -46.831 -39.086 1.00 68.12 280 GLN A C 1
ATOM 2160 O O . GLN A 1 280 ? 50.543 -47.860 -39.446 1.00 68.12 280 GLN A O 1
ATOM 2165 N N . GLN A 1 281 ? 49.923 -45.741 -39.861 1.00 65.62 281 GLN A N 1
ATOM 2166 C CA . GLN A 1 281 ? 50.569 -45.679 -41.176 1.00 65.62 281 GLN A CA 1
ATOM 2167 C C . GLN A 1 281 ? 52.104 -45.706 -41.081 1.00 65.62 281 GLN A C 1
ATOM 2169 O O . GLN A 1 281 ? 52.752 -46.367 -41.892 1.00 65.62 281 GLN A O 1
ATOM 2174 N N . GLN A 1 282 ? 52.701 -45.073 -40.062 1.00 59.97 282 GLN A N 1
ATOM 2175 C CA . GLN A 1 282 ? 54.150 -45.165 -39.836 1.00 59.97 282 GLN A CA 1
ATOM 2176 C C . GLN A 1 282 ? 54.596 -46.563 -39.387 1.00 59.97 282 GLN A C 1
ATOM 2178 O O . GLN A 1 282 ? 55.664 -47.018 -39.798 1.00 59.97 282 GLN A O 1
ATOM 2183 N N . MET A 1 283 ? 53.776 -47.294 -38.625 1.00 58.53 283 MET A N 1
ATOM 2184 C CA . MET A 1 283 ? 54.114 -48.669 -38.234 1.00 58.53 283 MET A CA 1
ATOM 2185 C C . MET A 1 283 ? 54.026 -49.681 -39.387 1.00 58.53 283 MET A C 1
ATOM 2187 O O . MET A 1 283 ? 54.655 -50.732 -39.304 1.00 58.53 283 MET A O 1
ATOM 2191 N N . GLN A 1 284 ? 53.315 -49.375 -40.478 1.00 56.50 284 GLN A N 1
ATOM 2192 C CA . GLN A 1 284 ? 53.229 -50.271 -41.638 1.00 56.50 284 GLN A CA 1
ATOM 2193 C C . GLN A 1 284 ? 54.365 -50.070 -42.661 1.00 56.50 284 GLN A C 1
ATOM 2195 O O . GLN A 1 284 ? 54.592 -50.948 -43.488 1.00 56.50 284 GLN A O 1
ATOM 2200 N N . PHE A 1 285 ? 55.123 -48.968 -42.575 1.00 54.56 285 PHE A N 1
ATOM 2201 C CA . PHE A 1 285 ? 56.263 -48.681 -43.465 1.00 54.56 285 PHE A CA 1
ATOM 2202 C C . PHE A 1 285 ? 57.637 -48.621 -42.767 1.00 54.56 285 PHE A C 1
ATOM 2204 O O . PHE A 1 285 ? 58.658 -48.547 -43.445 1.00 54.56 285 PHE A O 1
ATOM 2211 N N . GLY A 1 286 ? 57.700 -48.681 -41.432 1.00 49.34 286 GLY A N 1
ATOM 2212 C CA . GLY A 1 286 ? 58.933 -48.479 -40.653 1.00 49.34 286 GLY A CA 1
ATOM 2213 C C . GLY A 1 286 ? 59.751 -49.732 -40.317 1.00 49.34 286 GLY A C 1
ATOM 2214 O O . GLY A 1 286 ? 60.521 -49.709 -39.361 1.00 49.34 286 GLY A O 1
ATOM 2215 N N . GLY A 1 287 ? 59.572 -50.837 -41.043 1.00 45.31 287 GLY A N 1
ATOM 2216 C CA . GLY A 1 287 ? 60.215 -52.119 -40.748 1.00 45.31 287 GLY A CA 1
ATOM 2217 C C . GLY A 1 287 ? 61.321 -52.519 -41.725 1.00 45.31 287 GLY A C 1
ATOM 2218 O O . GLY A 1 287 ? 61.214 -53.601 -42.285 1.00 45.31 287 GLY A O 1
ATOM 2219 N N . SER A 1 288 ? 62.355 -51.698 -41.964 1.00 44.47 288 SER A N 1
ATOM 2220 C CA . SER A 1 288 ? 63.636 -52.209 -42.501 1.00 44.47 288 SER A CA 1
ATOM 2221 C C . SER A 1 288 ? 64.797 -51.197 -42.447 1.00 44.47 288 SER A C 1
ATOM 2223 O O . SER A 1 288 ? 64.748 -50.176 -43.127 1.00 44.47 288 SER A O 1
ATOM 2225 N N . GLY A 1 289 ? 65.860 -51.553 -41.705 1.00 39.09 289 GLY A N 1
ATOM 2226 C CA . GLY A 1 289 ? 67.241 -51.024 -41.794 1.00 39.09 289 GLY A CA 1
ATOM 2227 C C . GLY A 1 289 ? 67.480 -49.657 -41.136 1.00 39.09 289 GLY A C 1
ATOM 2228 O O . GLY A 1 289 ? 66.684 -48.749 -41.291 1.00 39.09 289 GLY A O 1
ATOM 2229 N N . GLY A 1 290 ? 68.541 -49.359 -40.386 1.00 37.34 290 GLY A N 1
ATOM 2230 C CA . GLY A 1 290 ? 69.833 -49.973 -40.054 1.00 37.34 290 GLY A CA 1
ATOM 2231 C C . GLY A 1 290 ? 70.656 -48.832 -39.403 1.00 37.34 290 GLY A C 1
ATOM 2232 O O . GLY A 1 290 ? 70.589 -47.703 -39.865 1.00 37.34 290 GLY A O 1
ATOM 2233 N N . ILE A 1 291 ? 71.130 -48.970 -38.163 1.00 39.28 291 ILE A N 1
ATOM 2234 C CA . ILE A 1 291 ? 72.527 -49.244 -37.769 1.00 39.28 291 ILE A CA 1
ATOM 2235 C C . ILE A 1 291 ? 73.584 -48.160 -38.153 1.00 39.28 291 ILE A C 1
ATOM 2237 O O . ILE A 1 291 ? 73.944 -48.016 -39.314 1.00 39.28 291 ILE A O 1
ATOM 2241 N N . LEU A 1 292 ? 74.167 -47.576 -37.082 1.00 39.72 292 LEU A N 1
ATOM 2242 C CA . LEU A 1 292 ? 75.559 -47.113 -36.820 1.00 39.72 292 LEU A CA 1
ATOM 2243 C C . LEU A 1 292 ? 76.025 -45.637 -36.952 1.00 39.72 292 LEU A C 1
ATOM 2245 O O . LEU A 1 292 ? 75.937 -45.015 -38.000 1.00 39.72 292 LEU A O 1
ATOM 2249 N N . ALA A 1 293 ? 76.723 -45.243 -35.862 1.00 37.25 293 ALA A N 1
ATOM 2250 C CA . ALA A 1 293 ? 77.816 -44.260 -35.675 1.00 37.25 293 ALA A CA 1
ATOM 2251 C C . ALA A 1 293 ? 77.450 -42.759 -35.729 1.00 37.25 293 ALA A C 1
ATOM 2253 O O . ALA A 1 293 ? 76.911 -42.284 -36.713 1.00 37.25 293 ALA A O 1
ATOM 2254 N N . GLY A 1 294 ? 77.616 -41.969 -34.651 1.00 35.59 294 GLY A N 1
ATOM 2255 C CA . GLY A 1 294 ? 78.892 -41.484 -34.069 1.00 35.59 294 GLY A CA 1
ATOM 2256 C C . GLY A 1 294 ? 79.204 -40.106 -34.698 1.00 35.59 294 GLY A C 1
ATOM 2257 O O . GLY A 1 294 ? 79.132 -40.002 -35.908 1.00 35.59 294 GLY A O 1
ATOM 2258 N N . THR A 1 295 ? 79.465 -38.972 -34.038 1.00 37.66 295 THR A N 1
ATOM 2259 C CA . THR A 1 295 ? 80.307 -38.658 -32.871 1.00 37.66 295 THR A CA 1
ATOM 2260 C C . THR A 1 295 ? 80.167 -37.164 -32.495 1.00 37.66 295 THR A C 1
ATOM 2262 O O . THR A 1 295 ? 80.176 -36.316 -33.376 1.00 37.66 295 THR A O 1
ATOM 2265 N N . ALA A 1 296 ? 80.128 -36.889 -31.186 1.00 40.59 296 ALA A N 1
ATOM 2266 C CA . ALA A 1 296 ? 80.873 -35.884 -30.400 1.00 40.59 296 ALA A CA 1
ATOM 2267 C C . ALA A 1 296 ? 80.966 -34.364 -30.739 1.00 40.59 296 ALA A C 1
ATOM 2269 O O . ALA A 1 296 ? 81.281 -33.931 -31.841 1.00 40.59 296 ALA A O 1
ATOM 2270 N N . SER A 1 297 ? 80.965 -33.612 -29.622 1.00 38.75 297 SER A N 1
ATOM 2271 C CA . SER A 1 297 ? 81.374 -32.209 -29.382 1.00 38.75 297 SER A CA 1
ATOM 2272 C C . SER A 1 297 ? 80.315 -31.153 -29.710 1.00 38.75 297 SER A C 1
ATOM 2274 O O . SER A 1 297 ? 79.680 -31.206 -30.748 1.00 38.75 297 SER A O 1
ATOM 2276 N N . GLY A 1 298 ? 80.024 -30.158 -28.879 1.00 35.75 298 GLY A N 1
ATOM 2277 C CA . GLY A 1 298 ? 80.575 -29.680 -27.613 1.00 35.75 298 GLY A CA 1
ATOM 2278 C C . GLY A 1 298 ? 80.049 -28.246 -27.434 1.00 35.75 298 GLY A C 1
ATOM 2279 O O . GLY A 1 298 ? 79.725 -27.600 -28.426 1.00 35.75 298 GLY A O 1
ATOM 2280 N N . GLY A 1 299 ? 79.954 -27.734 -26.206 1.00 35.84 299 GLY A N 1
ATOM 2281 C CA . GLY A 1 299 ? 79.756 -26.291 -26.002 1.00 35.84 299 GLY A CA 1
ATOM 2282 C C . GLY A 1 299 ? 78.773 -25.921 -24.901 1.00 35.84 299 GLY A C 1
ATOM 2283 O O . GLY A 1 299 ? 77.564 -25.919 -25.095 1.00 35.84 299 GLY A O 1
ATOM 2284 N N . MET A 1 300 ? 79.342 -25.580 -23.749 1.00 43.38 300 MET A N 1
ATOM 2285 C CA . MET A 1 300 ? 78.706 -24.918 -22.613 1.00 43.38 300 MET A CA 1
ATOM 2286 C C . MET A 1 300 ? 78.126 -23.545 -22.988 1.00 43.38 300 MET A C 1
ATOM 2288 O O . MET A 1 300 ? 78.714 -22.855 -23.812 1.00 43.38 300 MET A O 1
ATOM 2292 N N . CYS A 1 301 ? 77.054 -23.125 -22.302 1.00 42.00 301 CYS A N 1
ATOM 2293 C CA . CYS A 1 301 ? 76.955 -21.827 -21.612 1.00 42.00 301 CYS A CA 1
ATOM 2294 C C . CYS A 1 301 ? 75.607 -21.710 -20.875 1.00 42.00 301 CYS A C 1
ATOM 2296 O O . CYS A 1 301 ? 74.541 -21.642 -21.478 1.00 42.00 301 CYS A O 1
ATOM 2298 N N . THR A 1 302 ? 75.681 -21.679 -19.546 1.00 44.75 302 THR A N 1
ATOM 2299 C CA . THR A 1 302 ? 74.651 -21.182 -18.617 1.00 44.75 302 THR A CA 1
ATOM 2300 C C . THR A 1 302 ? 74.563 -19.644 -18.713 1.00 44.75 302 THR A C 1
ATOM 2302 O O . THR A 1 302 ? 75.560 -19.028 -19.091 1.00 44.75 302 THR A O 1
ATOM 2305 N N . PRO A 1 303 ? 73.457 -18.987 -18.309 1.00 53.78 303 PRO A N 1
ATOM 2306 C CA . PRO A 1 303 ? 73.310 -18.664 -16.889 1.00 53.78 303 PRO A CA 1
ATOM 2307 C C . PRO A 1 303 ? 71.889 -18.812 -16.323 1.00 53.78 303 PRO A C 1
ATOM 2309 O O . PRO A 1 303 ? 70.878 -18.833 -17.017 1.00 53.78 303 PRO A O 1
ATOM 2312 N N . ALA A 1 304 ? 71.891 -18.913 -14.998 1.00 39.81 304 ALA A N 1
ATOM 2313 C CA . ALA A 1 304 ? 70.778 -18.928 -14.068 1.00 39.81 304 ALA A CA 1
ATOM 2314 C C . ALA A 1 304 ? 69.765 -17.792 -14.266 1.00 39.81 304 ALA A C 1
ATOM 2316 O O . ALA A 1 304 ? 70.165 -16.659 -14.512 1.00 39.81 304 ALA A O 1
ATOM 2317 N N . THR A 1 305 ? 68.485 -18.052 -13.975 1.00 40.19 305 THR A N 1
ATOM 2318 C CA . THR A 1 305 ? 67.769 -17.390 -12.862 1.00 40.19 305 THR A CA 1
ATOM 2319 C C . THR A 1 305 ? 66.355 -17.947 -12.644 1.00 40.19 305 THR A C 1
ATOM 2321 O O . THR A 1 305 ? 65.639 -18.256 -13.587 1.00 40.19 305 THR A O 1
ATOM 2324 N N . ALA A 1 306 ? 65.981 -17.967 -11.361 1.00 37.44 306 ALA A N 1
ATOM 2325 C CA . ALA A 1 306 ? 64.637 -17.999 -10.776 1.00 37.44 306 ALA A CA 1
ATOM 2326 C C . ALA A 1 306 ? 63.896 -19.349 -10.629 1.00 37.44 306 ALA A C 1
ATOM 2328 O O . ALA A 1 306 ? 63.340 -19.931 -11.553 1.00 37.44 306 ALA A O 1
ATOM 2329 N N . SER A 1 307 ? 63.866 -19.758 -9.359 1.00 38.34 307 SER A N 1
ATOM 2330 C CA . SER A 1 307 ? 63.104 -20.818 -8.699 1.00 38.34 307 SER A CA 1
ATOM 2331 C C . SER A 1 307 ? 61.568 -20.735 -8.851 1.00 38.34 307 SER A C 1
ATOM 2333 O O . SER A 1 307 ? 61.032 -19.690 -9.220 1.00 38.34 307 SER A O 1
ATOM 2335 N N . PRO A 1 308 ? 60.847 -21.828 -8.513 1.00 43.06 308 PRO A N 1
ATOM 2336 C CA . PRO A 1 308 ? 59.478 -22.081 -8.943 1.00 43.06 308 PRO A CA 1
ATOM 2337 C C . PRO A 1 308 ? 58.429 -21.564 -7.949 1.00 43.06 308 PRO A C 1
ATOM 2339 O O . PRO A 1 308 ? 58.395 -21.955 -6.782 1.00 43.06 308 PRO A O 1
ATOM 2342 N N . GLY A 1 309 ? 57.525 -20.718 -8.443 1.00 36.69 309 GLY A N 1
ATOM 2343 C CA . GLY A 1 309 ? 56.307 -20.317 -7.745 1.00 36.69 309 GLY A CA 1
ATOM 2344 C C . GLY A 1 309 ? 55.184 -21.322 -7.982 1.00 36.69 309 GLY A C 1
ATOM 2345 O O . GLY A 1 309 ? 54.477 -21.254 -8.982 1.00 36.69 309 GLY A O 1
ATOM 2346 N N . MET A 1 310 ? 55.033 -22.249 -7.040 1.00 42.19 310 MET A N 1
ATOM 2347 C CA . MET A 1 310 ? 53.828 -23.043 -6.809 1.00 42.19 310 MET A CA 1
ATOM 2348 C C . MET A 1 310 ? 52.624 -22.117 -6.564 1.00 42.19 310 MET A C 1
ATOM 2350 O O . MET A 1 310 ? 52.585 -21.460 -5.532 1.00 42.19 310 MET A O 1
ATOM 2354 N N . TYR A 1 311 ? 51.615 -22.132 -7.437 1.00 42.25 311 TYR A N 1
ATOM 2355 C CA . TYR A 1 311 ? 50.224 -21.884 -7.043 1.00 42.25 311 TYR A CA 1
ATOM 2356 C C . TYR A 1 311 ? 49.309 -22.803 -7.849 1.00 42.25 311 TYR A C 1
ATOM 2358 O O . TYR A 1 311 ? 49.262 -22.761 -9.076 1.00 42.25 311 TYR A O 1
ATOM 2366 N N . GLY A 1 312 ? 48.634 -23.694 -7.125 1.00 35.94 312 GLY A N 1
ATOM 2367 C CA . GLY A 1 312 ? 47.717 -24.676 -7.673 1.00 35.94 312 GLY A CA 1
ATOM 2368 C C . GLY A 1 312 ? 46.448 -24.029 -8.220 1.00 35.94 312 GLY A C 1
ATOM 2369 O O . GLY A 1 312 ? 45.769 -23.272 -7.530 1.00 35.94 312 GLY A O 1
ATOM 2370 N N . MET A 1 313 ? 46.092 -24.401 -9.447 1.00 38.69 313 MET A N 1
ATOM 2371 C CA . MET A 1 313 ? 44.729 -24.284 -9.949 1.00 38.69 313 MET A CA 1
ATOM 2372 C C . MET A 1 313 ? 43.885 -25.400 -9.330 1.00 38.69 313 MET A C 1
ATOM 2374 O O . MET A 1 313 ? 43.778 -26.502 -9.863 1.00 38.69 313 MET A O 1
ATOM 2378 N N . GLY A 1 314 ? 43.292 -25.107 -8.175 1.00 34.88 314 GLY A N 1
ATOM 2379 C CA . GLY A 1 314 ? 42.169 -25.867 -7.643 1.00 34.88 314 GLY A CA 1
ATOM 2380 C C . GLY A 1 314 ? 40.890 -25.450 -8.362 1.00 34.88 314 GLY A C 1
ATOM 2381 O O . GLY A 1 314 ? 40.249 -24.477 -7.977 1.00 34.88 314 GLY A O 1
ATOM 2382 N N . SER A 1 315 ? 40.524 -26.184 -9.413 1.00 41.53 315 SER A N 1
ATOM 2383 C CA . SER A 1 315 ? 39.172 -26.160 -9.972 1.00 41.53 315 SER A CA 1
ATOM 2384 C C . SER A 1 315 ? 38.261 -26.937 -9.018 1.00 41.53 315 SER A C 1
ATOM 2386 O O . SER A 1 315 ? 38.189 -28.163 -9.060 1.00 41.53 315 SER A O 1
ATOM 2388 N N . GLY A 1 316 ? 37.646 -26.217 -8.082 1.00 31.91 316 GLY A N 1
ATOM 2389 C CA . GLY A 1 316 ? 36.650 -26.737 -7.153 1.00 31.91 316 GLY A CA 1
ATOM 2390 C C . GLY A 1 316 ? 35.282 -26.180 -7.512 1.00 31.91 316 GLY A C 1
ATOM 2391 O O . GLY A 1 316 ? 34.950 -25.059 -7.137 1.00 31.91 316 GLY A O 1
ATOM 2392 N N . GLY A 1 317 ? 34.499 -26.962 -8.254 1.00 38.09 317 GLY A N 1
ATOM 2393 C CA . GLY A 1 317 ? 33.066 -26.743 -8.381 1.00 38.09 317 GLY A CA 1
ATOM 2394 C C . GLY A 1 317 ? 32.383 -26.920 -7.025 1.00 38.09 317 GLY A C 1
ATOM 2395 O O . GLY A 1 317 ? 32.660 -27.864 -6.291 1.00 38.09 317 GLY A O 1
ATOM 2396 N N . GLY A 1 318 ? 31.478 -26.003 -6.709 1.00 28.02 318 GLY A N 1
ATOM 2397 C CA . GLY A 1 318 ? 30.655 -26.051 -5.510 1.00 28.02 318 GLY A CA 1
ATOM 2398 C C . GLY A 1 318 ? 29.660 -24.907 -5.556 1.00 28.02 318 GLY A C 1
ATOM 2399 O O . GLY A 1 318 ? 29.995 -23.769 -5.246 1.00 28.02 318 GLY A O 1
ATOM 2400 N N . GLY A 1 319 ? 28.448 -25.203 -6.021 1.00 34.09 319 GLY A N 1
ATOM 2401 C CA . GLY A 1 319 ? 27.341 -24.262 -5.969 1.00 34.09 319 GLY A CA 1
ATOM 2402 C C . GLY A 1 319 ? 26.960 -23.935 -4.530 1.00 34.09 319 GLY A C 1
ATOM 2403 O O . GLY A 1 319 ? 27.024 -24.792 -3.658 1.00 34.09 319 GLY A O 1
ATOM 2404 N N . MET A 1 320 ? 26.499 -22.711 -4.299 1.00 29.53 320 MET A N 1
ATOM 2405 C CA . MET A 1 320 ? 25.428 -22.433 -3.348 1.00 29.53 320 MET A CA 1
ATOM 2406 C C . MET A 1 320 ? 24.933 -20.999 -3.524 1.00 29.53 320 MET A C 1
ATOM 2408 O O . MET A 1 320 ? 25.637 -20.114 -4.000 1.00 29.53 320 MET A O 1
ATOM 2412 N N . MET A 1 321 ? 23.665 -20.831 -3.177 1.00 38.66 321 MET A N 1
ATOM 2413 C CA . MET A 1 321 ? 22.835 -19.647 -3.330 1.00 38.66 321 MET A CA 1
ATOM 2414 C C . MET A 1 321 ? 23.473 -18.384 -2.737 1.00 38.66 321 MET A C 1
ATOM 2416 O O . MET A 1 321 ? 23.881 -18.373 -1.580 1.00 38.66 321 MET A O 1
ATOM 2420 N N . GLY A 1 322 ? 23.469 -17.296 -3.507 1.00 30.00 322 GLY A N 1
ATOM 2421 C CA . GLY A 1 322 ? 23.798 -15.957 -3.027 1.00 30.00 322 GLY A CA 1
ATOM 2422 C C . GLY A 1 322 ? 22.622 -15.019 -3.249 1.00 30.00 322 GLY A C 1
ATOM 2423 O O . GLY A 1 322 ? 22.497 -14.419 -4.313 1.00 30.00 322 GLY A O 1
ATOM 2424 N N . MET A 1 323 ? 21.747 -14.902 -2.247 1.00 36.59 323 MET A N 1
ATOM 2425 C CA . MET A 1 323 ? 20.807 -13.789 -2.142 1.00 36.59 323 MET A CA 1
ATOM 2426 C C . MET A 1 323 ? 21.603 -12.481 -2.117 1.00 36.59 323 MET A C 1
ATOM 2428 O O . MET A 1 323 ? 22.327 -12.203 -1.163 1.00 36.59 323 MET A O 1
ATOM 2432 N N . GLY A 1 324 ? 21.462 -11.677 -3.169 1.00 29.19 324 GLY A N 1
ATOM 2433 C CA . GLY A 1 324 ? 22.000 -10.324 -3.231 1.00 29.19 324 GLY A CA 1
ATOM 2434 C C . GLY A 1 324 ? 21.255 -9.405 -2.266 1.00 29.19 324 GLY A C 1
ATOM 2435 O O . GLY A 1 324 ? 20.273 -8.766 -2.636 1.00 29.19 324 GLY A O 1
ATOM 2436 N N . GLY A 1 325 ? 21.729 -9.350 -1.022 1.00 33.97 325 GLY A N 1
ATOM 2437 C CA . GLY A 1 325 ? 21.449 -8.264 -0.095 1.00 33.97 325 GLY A CA 1
ATOM 2438 C C . GLY A 1 325 ? 22.132 -6.994 -0.592 1.00 33.97 325 GLY A C 1
ATOM 2439 O O . GLY A 1 325 ? 23.349 -6.858 -0.501 1.00 33.97 325 GLY A O 1
ATOM 2440 N N . GLY A 1 326 ? 21.344 -6.072 -1.143 1.00 30.97 326 GLY A N 1
ATOM 2441 C CA . GLY A 1 326 ? 21.797 -4.724 -1.461 1.00 30.97 326 GLY A CA 1
ATOM 2442 C C . GLY A 1 326 ? 22.054 -3.947 -0.175 1.00 30.97 326 GLY A C 1
ATOM 2443 O O . GLY A 1 326 ? 21.128 -3.657 0.580 1.00 30.97 326 GLY A O 1
ATOM 2444 N N . ALA A 1 327 ? 23.325 -3.643 0.066 1.00 31.44 327 ALA A N 1
ATOM 2445 C CA . ALA A 1 327 ? 23.795 -2.760 1.116 1.00 31.44 327 ALA A CA 1
ATOM 2446 C C . ALA A 1 327 ? 23.180 -1.359 0.955 1.00 31.44 327 ALA A C 1
ATOM 2448 O O . ALA A 1 327 ? 23.386 -0.688 -0.057 1.00 31.44 327 ALA A O 1
ATOM 2449 N N . TYR A 1 328 ? 22.447 -0.903 1.969 1.00 38.47 328 TYR A N 1
ATOM 2450 C CA . TYR A 1 328 ? 22.058 0.497 2.098 1.00 38.47 328 TYR A CA 1
ATOM 2451 C C . TYR A 1 328 ? 23.255 1.261 2.667 1.00 38.47 328 TYR A C 1
ATOM 2453 O O . TYR A 1 328 ? 23.502 1.256 3.871 1.00 38.47 328 TYR A O 1
ATOM 2461 N N . GLY A 1 329 ? 24.037 1.870 1.775 1.00 31.62 329 GLY A N 1
ATOM 2462 C CA . GLY A 1 329 ? 25.059 2.845 2.137 1.00 31.62 329 GLY A CA 1
ATOM 2463 C C . GLY A 1 329 ? 24.399 4.138 2.610 1.00 31.62 329 GLY A C 1
ATOM 2464 O O . GLY A 1 329 ? 23.656 4.770 1.861 1.00 31.62 329 GLY A O 1
ATOM 2465 N N . GLY A 1 330 ? 24.659 4.512 3.863 1.00 41.00 330 GLY A N 1
ATOM 2466 C CA . GLY A 1 330 ? 24.279 5.804 4.422 1.00 41.00 330 GLY A CA 1
ATOM 2467 C C . GLY A 1 330 ? 25.015 6.941 3.713 1.00 41.00 330 GLY A C 1
ATOM 2468 O O . GLY A 1 330 ? 26.241 7.005 3.741 1.00 41.00 330 GLY A O 1
ATOM 2469 N N . GLY A 1 331 ? 24.250 7.831 3.084 1.00 32.00 331 GLY A N 1
ATOM 2470 C CA . GLY A 1 331 ? 24.722 9.100 2.542 1.00 32.00 331 GLY A CA 1
ATOM 2471 C C . GLY A 1 331 ? 24.493 10.225 3.548 1.00 32.00 331 GLY A C 1
ATOM 2472 O O . GLY A 1 331 ? 23.366 10.459 3.978 1.00 32.00 331 GLY A O 1
ATOM 2473 N N . MET A 1 332 ? 25.591 10.872 3.929 1.00 32.19 332 MET A N 1
ATOM 2474 C CA . MET A 1 332 ? 25.706 12.008 4.841 1.00 32.19 332 MET A CA 1
ATOM 2475 C C . MET A 1 332 ? 24.856 13.232 4.464 1.00 32.19 332 MET A C 1
ATOM 2477 O O . MET A 1 332 ? 24.606 13.530 3.301 1.00 32.19 332 MET A O 1
ATOM 2481 N N . TYR A 1 333 ? 24.519 13.975 5.518 1.00 40.81 333 TYR A N 1
ATOM 2482 C CA . TYR A 1 333 ? 23.982 15.330 5.548 1.00 40.81 333 TYR A CA 1
ATOM 2483 C C . TYR A 1 333 ? 24.848 16.379 4.823 1.00 40.81 333 TYR A C 1
ATOM 2485 O O . TYR A 1 333 ? 26.071 16.383 4.939 1.00 40.81 333 TYR A O 1
ATOM 2493 N N . GLY A 1 334 ? 24.162 17.356 4.227 1.00 32.41 334 GLY A N 1
ATOM 2494 C CA . GLY A 1 334 ? 24.625 18.703 3.866 1.00 32.41 334 GLY A CA 1
ATOM 2495 C C . GLY A 1 334 ? 23.510 19.347 3.032 1.00 32.41 334 GLY A C 1
ATOM 2496 O O . GLY A 1 334 ? 23.137 18.791 2.012 1.00 32.41 334 GLY A O 1
ATOM 2497 N N . GLY A 1 335 ? 22.797 20.402 3.424 1.00 34.47 335 GLY A N 1
ATOM 2498 C CA . GLY A 1 335 ? 23.186 21.606 4.147 1.00 34.47 335 GLY A CA 1
ATOM 2499 C C . GLY A 1 335 ? 22.974 22.778 3.181 1.00 34.47 335 GLY A C 1
ATOM 2500 O O . GLY A 1 335 ? 23.706 22.878 2.203 1.00 34.47 335 GLY A O 1
ATOM 2501 N N . GLY A 1 336 ? 21.975 23.638 3.415 1.00 29.19 336 GLY A N 1
ATOM 2502 C CA . GLY A 1 336 ? 21.820 24.862 2.621 1.00 29.19 336 GLY A CA 1
ATOM 2503 C C . GLY A 1 336 ? 20.460 25.559 2.711 1.00 29.19 336 GLY A C 1
ATOM 2504 O O . GLY A 1 336 ? 19.539 25.200 1.992 1.00 29.19 336 GLY A O 1
ATOM 2505 N N . GLY A 1 337 ? 20.397 26.622 3.521 1.00 27.83 337 GLY A N 1
ATOM 2506 C CA . GLY A 1 337 ? 19.721 27.865 3.125 1.00 27.83 337 GLY A CA 1
ATOM 2507 C C . GLY A 1 337 ? 18.291 28.110 3.613 1.00 27.83 337 GLY A C 1
ATOM 2508 O O . GLY A 1 337 ? 17.334 27.925 2.872 1.00 27.83 337 GLY A O 1
ATOM 2509 N N . THR A 1 338 ? 18.157 28.673 4.812 1.00 41.66 338 THR A N 1
ATOM 2510 C CA . THR A 1 338 ? 17.050 29.582 5.165 1.00 41.66 338 THR A CA 1
ATOM 2511 C C . THR A 1 338 ? 17.277 30.977 4.565 1.00 41.66 338 THR A C 1
ATOM 2513 O O . THR A 1 338 ? 18.421 31.436 4.553 1.00 41.66 338 THR A O 1
ATOM 2516 N N . PRO A 1 339 ? 16.204 31.717 4.242 1.00 44.91 339 PRO A N 1
ATOM 2517 C CA . PRO A 1 339 ? 16.107 33.140 4.597 1.00 44.91 339 PRO A CA 1
ATOM 2518 C C . PRO A 1 339 ? 14.842 33.382 5.451 1.00 44.91 339 PRO A C 1
ATOM 2520 O O . PRO A 1 339 ? 13.755 32.938 5.098 1.00 44.91 339 PRO A O 1
ATOM 2523 N N . SER A 1 340 ? 14.974 33.852 6.700 1.00 35.94 340 SER A N 1
ATOM 2524 C CA . SER A 1 340 ? 14.835 35.267 7.126 1.00 35.94 340 SER A CA 1
ATOM 2525 C C . SER A 1 340 ? 13.587 35.952 6.548 1.00 35.94 340 SER A C 1
ATOM 2527 O O . SER A 1 340 ? 13.552 36.264 5.366 1.00 35.94 340 SER A O 1
ATOM 2529 N N . MET A 1 341 ? 12.497 36.063 7.316 1.00 41.47 341 MET A N 1
ATOM 2530 C CA . MET A 1 341 ? 12.122 37.263 8.098 1.00 41.47 341 MET A CA 1
ATOM 2531 C C . MET A 1 341 ? 12.133 38.583 7.305 1.00 41.47 341 MET A C 1
ATOM 2533 O O . MET A 1 341 ? 13.185 39.197 7.157 1.00 41.47 341 MET A O 1
ATOM 2537 N N . MET A 1 342 ? 10.934 39.013 6.895 1.00 42.00 342 MET A N 1
ATOM 2538 C CA . MET A 1 342 ? 10.397 40.390 6.868 1.00 42.00 342 MET A CA 1
ATOM 2539 C C . MET A 1 342 ? 8.878 40.204 7.080 1.00 42.00 342 MET A C 1
ATOM 2541 O O . MET A 1 342 ? 8.287 39.365 6.407 1.00 42.00 342 MET A O 1
ATOM 2545 N N . ASP A 1 343 ? 8.239 40.660 8.156 1.00 39.22 343 ASP A N 1
ATOM 2546 C CA . ASP A 1 343 ? 8.008 42.040 8.618 1.00 39.22 343 ASP A CA 1
ATOM 2547 C C . ASP A 1 343 ? 7.158 42.884 7.645 1.00 39.22 343 ASP A C 1
ATOM 2549 O O . ASP A 1 343 ? 7.375 42.845 6.436 1.00 39.22 343 ASP A O 1
ATOM 2553 N N . SER A 1 344 ? 6.235 43.676 8.209 1.00 44.31 344 SER A N 1
ATOM 2554 C CA . SER A 1 344 ? 5.088 44.421 7.630 1.00 44.31 344 SER A CA 1
ATOM 2555 C C . SER A 1 344 ? 3.750 43.671 7.731 1.00 44.31 344 SER A C 1
ATOM 2557 O O . SER A 1 344 ? 3.591 42.591 7.183 1.00 44.31 344 SER A O 1
ATOM 2559 N N . GLY A 1 345 ? 2.696 44.172 8.370 1.00 40.91 345 GLY A N 1
ATOM 2560 C CA . GLY A 1 345 ? 2.451 45.480 8.967 1.00 40.91 345 GLY A CA 1
ATOM 2561 C C . GLY A 1 345 ? 0.935 45.661 9.105 1.00 40.91 345 GLY A C 1
ATOM 2562 O O . GLY A 1 345 ? 0.183 45.319 8.196 1.00 40.91 345 GLY A O 1
ATOM 2563 N N . MET A 1 346 ? 0.503 46.164 10.261 1.00 48.91 346 MET A N 1
ATOM 2564 C CA . MET A 1 346 ? -0.813 46.770 10.477 1.00 48.91 346 MET A CA 1
ATOM 2565 C C . MET A 1 346 ? -1.116 47.815 9.395 1.00 48.91 346 MET A C 1
ATOM 2567 O O . MET A 1 346 ? -0.247 48.632 9.108 1.00 48.91 346 MET A O 1
ATOM 2571 N N . MET A 1 347 ? -2.359 47.875 8.916 1.00 47.16 347 MET A N 1
ATOM 2572 C CA . MET A 1 347 ? -3.102 49.137 8.849 1.00 47.16 347 MET A CA 1
ATOM 2573 C C . MET A 1 347 ? -4.607 48.875 8.828 1.00 47.16 347 MET A C 1
ATOM 2575 O O . MET A 1 347 ? -5.093 47.978 8.140 1.00 47.16 347 MET A O 1
ATOM 2579 N N . ASP A 1 348 ? -5.285 49.689 9.629 1.00 52.47 348 ASP A N 1
ATOM 2580 C CA . ASP A 1 348 ? -6.722 49.885 9.708 1.00 52.47 348 ASP A CA 1
ATOM 2581 C C . ASP A 1 348 ? -7.343 50.317 8.373 1.00 52.47 348 ASP A C 1
ATOM 2583 O O . ASP A 1 348 ? -6.712 50.988 7.549 1.00 52.47 348 ASP A O 1
ATOM 2587 N N . GLY A 1 349 ? -8.622 49.974 8.231 1.00 60.28 349 GLY A N 1
ATOM 2588 C CA . GLY A 1 349 ? -9.556 50.417 7.203 1.00 60.28 349 GLY A CA 1
ATOM 2589 C C . GLY A 1 349 ? -10.926 49.825 7.476 1.00 60.28 349 GLY A C 1
ATOM 2590 O O . GLY A 1 349 ? -11.083 48.612 7.223 1.00 60.28 349 GLY A O 1
#

Secondary structure (DSSP, 8-state):
------TTSSSSSTTSPTTSPPPHHHHHHHHHHHHHHHHHHHHHHHH-HHHHHHHHHSBTTTTB--PPPTTHHHHHHHHHT--HHHHHHHHHHHHHHHHHHHHHHHHHHHHHHHHHHHSS----SHHHHHHHHHHHHHHHHHHHHHHHHHHHHHHHHHHHIIIIIS-HHHHHHHHHHHTTSPP-HHHHHHHHHHHHHHTTS---------------PPP-THHHHHHHHHHHHHHHHHHHHHHHHHHHHHHHHHHHHHHHHHHHHHHHHHHHHHHHHHHHHHHHH-------------------------------------------PPPPP----------------

Radius of gyration: 38.38 Å; chains: 1; bounding box: 132×103×80 Å

Foldseek 3Di:
DPDPDPPPDPDPPPPDDPPDDDPPVVVVVLLVVLVVVVVVLLVCCVPPVPVVVQQQQAQQVVRDRDDDDLCLLVVLVVVLPFDPVLLVQLLVLLVVLVVQLVVLVVVLVVLVVVLVVLVDPPDPDVVSVVVSVVSNVVSVVVNVVSVVSNSVSVSVSVCCSVPPRGRSVSSSSQCVSSPSHGRDSNSSSVVSVVCVVPVPPDDDDDPDDDDDDDDDDDDCPPPVVVVVVVVVVVVVVVVVVVVVVVVVVVVVVVVVVVVVVVVVVVVVVVVVVVVVVVVVVCVVPVPDDDDDDDDDDDDDDDDDDDDDDDDDDPPDDDDDDDDPDDDDDDDDDDDDDDDDDDDDDDDDD

Organism: Gonium pectorale (NCBI:txid33097)